Protein AF-A0A972WXR6-F1 (afdb_monomer)

Sequence (199 aa):
PAGQGVYISQCFKAQIGQRTATGLICNGSIAEQGTMIWATTDASRGSQSANDQLTLMLHSSFKKVDANNVSTTYECGVKNCSIFVYRDHRGLSDTALDTIVPIKFLRSQDLALDGLGLKKDGAKYVAGSSVSISASKLVTTKGQPVVVSSSETRSICTTTGTSSFTIKFRKAGICSITLFAKGLNNFDQMIKTITYIVK

Foldseek 3Di:
DADFAKKKAKWFQDDQLDDVVNPTGTADDPVDPQRMAGEHCVCPPVGHHPVDDHHHDDDQWHWDQDPVRDIDIGGLAAFGIWTWIQTHPVPSVDRVGTDTGTDHDAAEWAADPPPQPDDAFAEEDEAQDKGKGALCRQAIVVRFHKDKAQPVPVVQWGWDDDRIIMIHGHDFDKTKMWIWGPADPRYHIDTDIGIYGYD

Structure (mmCIF, N/CA/C/O backbone):
data_AF-A0A972WXR6-F1
#
_entry.id   AF-A0A972WXR6-F1
#
loop_
_atom_site.group_PDB
_atom_site.id
_atom_site.type_symbol
_atom_site.label_atom_id
_atom_site.label_alt_id
_atom_site.label_comp_id
_atom_site.label_asym_id
_atom_site.label_entity_id
_atom_site.label_seq_id
_atom_site.pdbx_PDB_ins_code
_atom_site.Cartn_x
_atom_site.Cartn_y
_atom_site.Cartn_z
_atom_site.occupancy
_atom_site.B_iso_or_equiv
_atom_site.auth_seq_id
_atom_site.auth_comp_id
_atom_site.auth_asym_id
_atom_site.auth_atom_id
_atom_site.pdbx_PDB_model_num
ATOM 1 N N . PRO A 1 1 ? 11.934 -13.621 -21.015 1.00 75.25 1 PRO A N 1
ATOM 2 C CA . PRO A 1 1 ? 12.859 -14.014 -22.110 1.00 75.25 1 PRO A CA 1
ATOM 3 C C . PRO A 1 1 ? 14.047 -14.799 -21.540 1.00 75.25 1 PRO A C 1
ATOM 5 O O . PRO A 1 1 ? 14.405 -14.556 -20.387 1.00 75.25 1 PRO A O 1
ATOM 8 N N . ALA A 1 2 ? 14.632 -15.714 -22.318 1.00 74.81 2 ALA A N 1
ATOM 9 C CA . ALA A 1 2 ? 15.773 -16.522 -21.880 1.00 74.81 2 ALA A CA 1
ATOM 10 C C . ALA A 1 2 ? 17.063 -15.683 -21.816 1.00 74.81 2 ALA A C 1
ATOM 12 O O . ALA A 1 2 ? 17.221 -14.717 -22.573 1.00 74.81 2 ALA A O 1
ATOM 13 N N . GLY A 1 3 ? 17.970 -16.027 -20.904 1.00 78.44 3 GLY A N 1
ATOM 14 C CA . GLY A 1 3 ? 19.285 -15.407 -20.745 1.00 78.44 3 GLY A CA 1
ATOM 15 C C . GLY A 1 3 ? 19.263 -13.990 -20.165 1.00 78.44 3 GLY A C 1
ATOM 16 O O . GLY A 1 3 ? 19.633 -13.785 -19.015 1.00 78.44 3 GLY A O 1
ATOM 17 N N . GLN A 1 4 ? 18.889 -12.985 -20.965 1.00 82.38 4 GLN A N 1
ATOM 18 C CA . GLN A 1 4 ? 18.930 -11.578 -20.530 1.00 82.38 4 GLN A CA 1
ATOM 19 C C . GLN A 1 4 ? 17.830 -11.274 -19.501 1.00 82.38 4 GLN A C 1
ATOM 21 O O . GLN A 1 4 ? 18.072 -10.604 -18.505 1.00 82.38 4 GLN A O 1
ATOM 26 N N . GLY A 1 5 ? 16.627 -11.820 -19.686 1.00 90.81 5 GLY A N 1
ATOM 27 C CA . GLY A 1 5 ? 15.511 -11.550 -18.778 1.00 90.81 5 GLY A CA 1
ATOM 28 C C . GLY A 1 5 ? 14.973 -10.121 -18.871 1.00 90.81 5 GLY A C 1
ATOM 29 O O . GLY A 1 5 ? 15.222 -9.395 -19.839 1.00 90.81 5 GLY A O 1
ATOM 30 N N . VAL A 1 6 ? 14.186 -9.750 -17.868 1.00 92.81 6 VAL A N 1
ATOM 31 C CA . VAL A 1 6 ? 13.616 -8.413 -17.677 1.00 92.81 6 VAL A CA 1
ATOM 32 C C . VAL A 1 6 ? 13.797 -7.978 -16.231 1.00 92.81 6 VAL A C 1
ATOM 34 O O . VAL A 1 6 ? 13.761 -8.803 -15.315 1.00 92.81 6 VAL A O 1
ATOM 37 N N . TYR A 1 7 ? 13.964 -6.677 -16.033 1.00 93.38 7 TYR A N 1
ATOM 38 C CA . TYR A 1 7 ? 13.749 -6.052 -14.742 1.00 93.38 7 TYR A CA 1
ATOM 39 C C . TYR A 1 7 ? 12.285 -5.656 -14.598 1.00 93.38 7 TYR A C 1
ATOM 41 O O . TYR A 1 7 ? 11.663 -5.200 -15.555 1.00 93.38 7 TYR A O 1
ATOM 49 N N . ILE A 1 8 ? 11.752 -5.826 -13.393 1.00 94.62 8 ILE A N 1
ATOM 50 C CA . ILE A 1 8 ? 10.415 -5.389 -13.001 1.00 94.62 8 ILE A CA 1
ATOM 51 C C . ILE A 1 8 ? 10.590 -4.550 -11.742 1.00 94.62 8 ILE A C 1
ATOM 53 O O . ILE A 1 8 ? 11.066 -5.046 -10.718 1.00 94.62 8 ILE A O 1
ATOM 57 N N . SER A 1 9 ? 10.250 -3.268 -11.821 1.00 95.62 9 SER A N 1
ATOM 58 C CA . SER A 1 9 ? 10.409 -2.347 -10.698 1.00 95.62 9 SER A CA 1
ATOM 59 C C . SER A 1 9 ? 9.342 -1.264 -10.704 1.00 95.62 9 SER A C 1
ATOM 61 O O . SER A 1 9 ? 8.728 -0.959 -11.725 1.00 95.62 9 SER A O 1
ATOM 63 N N . GLN A 1 10 ? 9.125 -0.666 -9.542 1.00 97.25 10 GLN A N 1
ATOM 64 C CA . GLN A 1 10 ? 8.319 0.530 -9.397 1.00 97.25 10 GLN A CA 1
ATOM 65 C C . GLN A 1 10 ? 9.131 1.757 -9.824 1.00 97.25 10 GLN A C 1
ATOM 67 O O . GLN A 1 10 ? 10.096 2.112 -9.161 1.00 97.25 10 GLN A O 1
ATOM 72 N N . CYS A 1 11 ? 8.713 2.46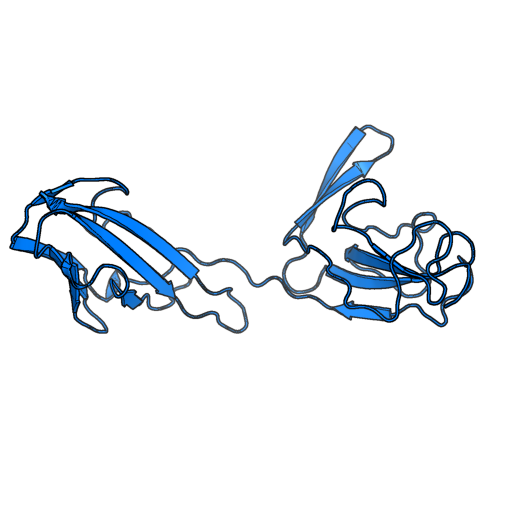3 -10.869 1.00 97.06 11 CYS A N 1
ATOM 73 C CA . CYS A 1 11 ? 9.447 3.598 -11.423 1.00 97.06 11 CYS A CA 1
ATOM 74 C C . CYS A 1 11 ? 8.634 4.892 -11.435 1.00 97.06 11 CYS A C 1
ATOM 76 O O . CYS A 1 11 ? 7.429 4.877 -11.688 1.00 97.06 11 CYS A O 1
ATOM 78 N N . PHE A 1 12 ? 9.308 6.013 -11.176 1.00 97.44 12 PHE A N 1
ATOM 79 C CA . PHE A 1 12 ? 8.761 7.364 -11.194 1.00 97.44 12 PHE A CA 1
ATOM 80 C C . PHE A 1 12 ? 8.843 7.946 -12.609 1.00 97.44 12 PHE A C 1
ATOM 82 O O . PHE A 1 12 ? 9.933 8.150 -13.138 1.00 97.44 12 PHE A O 1
ATOM 89 N N . LYS A 1 13 ? 7.680 8.228 -13.206 1.00 95.94 13 LYS A N 1
ATOM 90 C CA . LYS A 1 13 ? 7.499 8.810 -14.545 1.00 95.94 13 LYS A CA 1
ATOM 91 C C . LYS A 1 13 ? 8.314 8.093 -15.630 1.00 95.94 13 LYS A C 1
ATOM 93 O O . LYS A 1 13 ? 8.912 8.748 -16.480 1.00 95.94 13 LYS A O 1
ATOM 98 N N . ALA A 1 14 ? 8.318 6.760 -15.589 1.00 96.12 14 ALA A N 1
ATOM 99 C CA . ALA A 1 14 ? 8.991 5.945 -16.592 1.00 96.12 14 ALA A CA 1
ATOM 100 C C . ALA A 1 14 ? 8.443 6.221 -17.998 1.00 96.12 14 ALA A C 1
ATOM 102 O O . ALA A 1 14 ? 7.255 6.500 -18.179 1.00 96.12 14 ALA A O 1
ATOM 103 N N . GLN A 1 15 ? 9.320 6.114 -18.989 1.00 95.44 15 GLN A N 1
ATOM 104 C CA . GLN A 1 15 ? 8.984 6.179 -20.405 1.00 95.44 15 GLN A CA 1
ATOM 105 C C . GLN A 1 15 ? 9.621 4.997 -21.133 1.00 95.44 15 GLN A C 1
ATOM 107 O O . GLN A 1 15 ? 10.672 4.496 -20.730 1.00 95.44 15 GLN A O 1
ATOM 112 N N . ILE A 1 16 ? 8.987 4.566 -22.222 1.00 94.31 16 ILE A N 1
ATOM 113 C CA . ILE A 1 16 ? 9.533 3.529 -23.100 1.00 94.31 16 ILE A CA 1
ATOM 114 C C . ILE A 1 16 ? 10.929 3.954 -23.569 1.00 94.31 16 ILE A C 1
ATOM 116 O O . ILE A 1 16 ? 11.146 5.111 -23.927 1.00 94.31 16 ILE A O 1
ATOM 120 N N . GLY A 1 17 ? 11.879 3.023 -23.537 1.00 92.06 17 GLY A N 1
ATOM 121 C CA . GLY A 1 17 ? 13.277 3.259 -23.884 1.00 92.06 17 GLY A CA 1
ATOM 122 C C . GLY A 1 17 ? 14.129 3.870 -22.776 1.00 92.06 17 GLY A C 1
ATOM 123 O O . GLY A 1 17 ? 15.348 3.925 -22.925 1.00 92.06 17 GLY A O 1
ATOM 124 N N . GLN A 1 18 ? 13.551 4.285 -21.643 1.00 93.38 18 GLN A N 1
ATOM 125 C CA . GLN A 1 18 ? 14.359 4.771 -20.528 1.00 93.38 18 GLN A CA 1
ATOM 126 C C . GLN A 1 18 ? 15.094 3.629 -19.826 1.00 93.38 18 GLN A C 1
ATOM 128 O O . GLN A 1 18 ? 14.560 2.542 -19.603 1.00 93.38 18 GLN A O 1
ATOM 133 N N . ARG A 1 19 ? 16.335 3.904 -19.432 1.00 91.50 19 ARG A N 1
ATOM 134 C CA . ARG A 1 19 ? 17.213 3.041 -18.636 1.00 91.50 19 ARG A CA 1
ATOM 135 C C . ARG A 1 19 ? 17.898 3.881 -17.563 1.00 91.50 19 ARG A C 1
ATOM 137 O O . ARG A 1 19 ? 17.850 5.108 -17.611 1.00 91.50 19 ARG A O 1
ATOM 144 N N . THR A 1 20 ? 18.574 3.246 -16.606 1.00 87.31 20 THR A N 1
ATOM 145 C CA . THR A 1 20 ? 19.287 3.969 -15.535 1.00 87.31 20 THR A CA 1
ATOM 146 C C . THR A 1 20 ? 20.244 5.024 -16.101 1.00 87.31 20 THR A C 1
ATOM 148 O O . THR A 1 20 ? 20.260 6.156 -15.629 1.00 87.31 20 THR A O 1
ATOM 151 N N . ALA A 1 21 ? 20.967 4.689 -17.177 1.00 86.00 21 ALA A N 1
ATOM 152 C CA . ALA A 1 21 ? 21.892 5.602 -17.853 1.00 86.00 21 ALA A CA 1
ATOM 153 C C . ALA A 1 21 ? 21.209 6.810 -18.524 1.00 86.00 21 ALA A C 1
ATOM 155 O O . ALA A 1 21 ? 21.858 7.823 -18.756 1.00 86.00 21 ALA A O 1
ATOM 156 N N . THR A 1 22 ? 19.912 6.722 -18.828 1.00 88.94 22 THR A N 1
ATOM 157 C CA . THR A 1 22 ? 19.134 7.785 -19.484 1.00 88.94 22 THR A CA 1
ATOM 158 C C . THR A 1 22 ? 18.144 8.449 -18.523 1.00 88.94 22 THR A C 1
ATOM 160 O O . THR A 1 22 ? 17.172 9.058 -18.967 1.00 88.94 22 THR A O 1
ATOM 163 N N . GLY A 1 23 ? 18.344 8.298 -17.209 1.00 89.19 23 GLY A N 1
ATOM 164 C CA . GLY A 1 23 ? 17.528 8.960 -16.192 1.00 89.19 23 GLY A CA 1
ATOM 165 C C . GLY A 1 23 ? 16.277 8.201 -15.748 1.00 89.19 23 GLY A C 1
ATOM 166 O O . GLY A 1 23 ? 15.367 8.821 -15.209 1.00 89.19 23 GLY A O 1
ATOM 167 N N . LEU A 1 24 ? 16.204 6.879 -15.941 1.00 93.19 24 LEU A N 1
ATOM 168 C CA . LEU A 1 24 ? 15.155 6.064 -15.323 1.00 93.19 24 LEU A CA 1
ATOM 169 C C . LEU A 1 24 ? 15.309 6.063 -13.792 1.00 93.19 24 LEU A C 1
ATOM 171 O O . LEU A 1 24 ? 16.366 5.715 -13.263 1.00 93.19 24 LEU A O 1
ATOM 175 N N . ILE A 1 25 ? 14.231 6.393 -13.079 1.00 94.94 25 ILE A N 1
ATOM 176 C CA . ILE A 1 25 ? 14.214 6.489 -11.616 1.00 94.94 25 ILE A CA 1
ATOM 177 C C . ILE A 1 25 ? 13.271 5.424 -11.061 1.00 94.94 25 ILE A C 1
ATOM 179 O O . ILE A 1 25 ? 12.055 5.573 -11.151 1.00 94.94 25 ILE A O 1
ATOM 183 N N . CYS A 1 26 ? 13.815 4.366 -10.459 1.00 94.50 26 CYS A N 1
ATOM 184 C CA . CYS A 1 26 ? 13.017 3.268 -9.903 1.00 94.50 26 CYS A CA 1
ATOM 185 C C . CYS A 1 26 ? 13.339 2.963 -8.450 1.00 94.50 26 CYS A C 1
ATOM 187 O O . CYS A 1 26 ? 14.491 3.067 -8.049 1.00 94.50 26 CYS A O 1
ATOM 189 N N . ASN A 1 2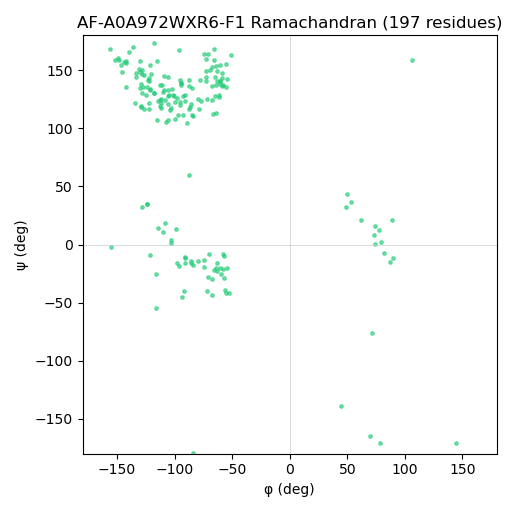7 ? 12.341 2.560 -7.676 1.00 93.50 27 ASN A N 1
ATOM 190 C CA . ASN A 1 27 ? 12.502 2.087 -6.316 1.00 93.50 27 ASN A CA 1
ATOM 191 C C . ASN A 1 27 ? 13.398 0.842 -6.272 1.00 93.50 27 ASN A C 1
ATOM 193 O O . ASN A 1 27 ? 13.303 -0.041 -7.124 1.00 93.50 27 ASN A O 1
ATOM 197 N N . GLY A 1 28 ? 14.246 0.773 -5.253 1.00 85.00 28 GLY A N 1
ATOM 198 C CA . GLY A 1 28 ? 15.043 -0.408 -4.983 1.00 85.00 28 GLY A CA 1
ATOM 199 C C . GLY A 1 28 ? 16.278 -0.614 -5.852 1.00 85.00 28 GLY A C 1
ATOM 200 O O . GLY A 1 28 ? 16.733 0.257 -6.608 1.00 85.00 28 GLY A O 1
ATOM 201 N N . SER A 1 29 ? 16.846 -1.804 -5.670 1.00 79.19 29 SER A N 1
ATOM 202 C CA . SER A 1 29 ? 17.987 -2.361 -6.396 1.00 79.19 29 SER A CA 1
ATOM 203 C C . SER A 1 29 ? 17.940 -3.891 -6.318 1.00 79.19 29 SER A C 1
ATOM 205 O O . SER A 1 29 ? 17.224 -4.433 -5.484 1.00 79.19 29 SER A O 1
ATOM 207 N N . ILE A 1 30 ? 18.750 -4.603 -7.113 1.00 70.12 30 ILE A N 1
ATOM 208 C CA . ILE A 1 30 ? 18.881 -6.072 -6.992 1.00 70.12 30 ILE A CA 1
ATOM 209 C C . ILE A 1 30 ? 19.342 -6.536 -5.598 1.00 70.12 30 ILE A C 1
ATOM 211 O O . ILE A 1 30 ? 19.155 -7.699 -5.258 1.00 70.12 30 ILE A O 1
ATOM 215 N N . ALA A 1 31 ? 19.968 -5.657 -4.808 1.00 71.12 31 ALA A N 1
ATOM 216 C CA . ALA A 1 31 ? 20.427 -5.971 -3.458 1.00 71.12 31 ALA A CA 1
ATOM 217 C C . ALA A 1 31 ? 19.316 -5.828 -2.403 1.00 71.12 31 ALA A C 1
ATOM 219 O O . ALA A 1 31 ? 19.449 -6.353 -1.300 1.00 71.12 31 ALA A O 1
ATOM 220 N N . GLU A 1 32 ? 18.225 -5.130 -2.727 1.00 75.69 32 GLU A N 1
ATOM 221 C CA . GLU A 1 32 ? 17.085 -4.942 -1.836 1.00 75.69 32 GLU A CA 1
ATOM 222 C C . GLU A 1 32 ? 15.981 -5.928 -2.223 1.00 75.69 32 GLU A C 1
ATOM 224 O O . GLU A 1 32 ? 15.350 -5.824 -3.277 1.00 75.69 32 GLU A O 1
ATOM 229 N N . GLN A 1 33 ? 15.782 -6.942 -1.380 1.00 73.75 33 GLN A N 1
ATOM 230 C CA . GLN A 1 33 ? 14.827 -8.003 -1.671 1.00 73.75 33 GLN A CA 1
ATOM 231 C C . GLN A 1 33 ? 13.405 -7.441 -1.801 1.00 73.75 33 GLN A C 1
ATOM 233 O O . GLN A 1 33 ? 12.895 -6.775 -0.904 1.00 73.75 33 GLN A O 1
ATOM 238 N N . GLY A 1 34 ? 12.752 -7.756 -2.921 1.00 81.88 34 GLY A N 1
ATOM 239 C CA . GLY A 1 34 ? 11.333 -7.483 -3.145 1.00 81.88 34 GLY A CA 1
ATOM 240 C C . GLY A 1 34 ? 10.998 -6.124 -3.766 1.00 81.88 34 GLY A C 1
ATOM 241 O O . GLY A 1 34 ? 9.866 -5.965 -4.210 1.00 81.88 34 GLY A O 1
ATOM 242 N N . THR A 1 35 ? 11.925 -5.166 -3.867 1.00 88.81 35 THR A N 1
ATOM 243 C CA . THR A 1 35 ? 11.660 -3.838 -4.475 1.00 88.81 35 THR A CA 1
ATOM 244 C C . THR A 1 35 ? 12.103 -3.735 -5.939 1.00 88.81 35 THR A C 1
ATOM 246 O O . THR A 1 35 ? 11.650 -2.854 -6.675 1.00 88.81 35 THR A O 1
ATOM 249 N N . MET A 1 36 ? 12.934 -4.674 -6.398 1.00 92.25 36 MET A N 1
ATOM 250 C CA . MET A 1 36 ? 13.246 -4.892 -7.809 1.00 92.25 36 MET A CA 1
ATOM 251 C C . MET A 1 36 ? 13.378 -6.388 -8.097 1.00 92.25 36 MET A C 1
ATOM 253 O O . MET A 1 36 ? 14.031 -7.121 -7.358 1.00 92.25 36 MET A O 1
ATOM 257 N N . ILE A 1 37 ? 12.778 -6.839 -9.195 1.00 92.69 37 ILE A N 1
ATOM 258 C CA . ILE A 1 37 ? 12.827 -8.236 -9.631 1.00 92.69 37 ILE A CA 1
ATOM 259 C C . ILE A 1 37 ? 13.627 -8.320 -10.920 1.00 92.69 37 ILE A C 1
ATOM 261 O O . ILE A 1 37 ? 13.436 -7.517 -11.830 1.00 92.69 37 ILE A O 1
ATOM 265 N N . TRP A 1 38 ? 14.489 -9.326 -11.007 1.00 92.88 38 TRP A N 1
ATOM 266 C CA . TRP A 1 38 ? 15.077 -9.769 -12.262 1.00 92.88 38 TRP A CA 1
ATOM 267 C C . TRP A 1 38 ? 14.548 -11.163 -12.587 1.00 92.88 38 TRP A C 1
ATOM 269 O O . TRP A 1 38 ? 14.739 -12.093 -11.798 1.00 92.88 38 TRP A O 1
ATOM 279 N N . ALA A 1 39 ? 13.860 -11.288 -13.723 1.00 92.62 39 ALA A N 1
ATOM 280 C CA . ALA A 1 39 ? 13.182 -12.516 -14.116 1.00 92.62 39 ALA A CA 1
ATOM 281 C C . ALA A 1 39 ? 13.580 -12.980 -15.520 1.00 92.62 39 ALA A C 1
ATOM 283 O O . ALA A 1 39 ? 13.623 -12.191 -16.469 1.00 92.62 39 ALA A O 1
ATOM 284 N N . THR A 1 40 ? 13.831 -14.278 -15.670 1.00 93.44 40 THR A N 1
ATOM 285 C CA . THR A 1 40 ? 14.143 -14.927 -16.954 1.00 93.44 40 THR A CA 1
ATOM 286 C C . THR A 1 40 ? 13.263 -16.165 -17.133 1.00 93.44 40 THR A C 1
ATOM 288 O O . THR A 1 40 ? 12.739 -16.709 -16.166 1.00 93.44 40 THR A O 1
ATOM 291 N N . THR A 1 41 ? 13.056 -16.624 -18.367 1.00 91.88 41 THR A N 1
ATOM 292 C CA . THR A 1 41 ? 12.250 -17.843 -18.613 1.00 91.88 41 THR A CA 1
ATOM 293 C C . THR A 1 41 ? 13.029 -19.136 -18.372 1.00 91.88 41 THR A C 1
ATOM 295 O O . THR A 1 41 ? 12.424 -20.197 -18.298 1.00 91.88 41 THR A O 1
ATOM 298 N N . ASP A 1 42 ? 14.354 -19.055 -18.273 1.00 89.75 42 ASP A N 1
ATOM 299 C CA . ASP A 1 42 ? 15.286 -20.168 -18.070 1.00 89.75 42 ASP A CA 1
ATOM 300 C C . ASP A 1 42 ? 15.925 -20.159 -16.668 1.00 89.75 42 ASP A C 1
ATOM 302 O O . ASP A 1 42 ? 16.885 -20.887 -16.427 1.00 89.75 42 ASP A O 1
ATOM 306 N N . ALA A 1 43 ? 15.411 -19.322 -15.755 1.00 84.00 43 ALA A N 1
ATOM 307 C CA . ALA A 1 43 ? 15.924 -19.120 -14.396 1.00 84.00 43 ALA A CA 1
ATOM 308 C C . ALA A 1 43 ? 17.452 -18.888 -14.344 1.00 84.00 43 ALA A C 1
ATOM 310 O O . ALA A 1 43 ? 18.141 -19.286 -13.400 1.00 84.00 43 ALA A O 1
ATOM 311 N N . SER A 1 44 ? 18.008 -18.250 -15.378 1.00 83.44 44 SER A N 1
ATOM 312 C CA . SER A 1 44 ? 19.452 -18.139 -15.535 1.00 83.44 44 SER A CA 1
ATOM 313 C C . SER A 1 44 ? 20.094 -17.323 -14.404 1.00 83.44 44 SER A C 1
ATOM 315 O O . SER A 1 44 ? 19.604 -16.274 -13.991 1.00 83.44 44 SER A O 1
ATOM 317 N N . ARG A 1 45 ? 21.239 -17.806 -13.903 1.00 83.88 45 ARG A N 1
ATOM 318 C CA . ARG A 1 45 ? 22.112 -17.104 -12.936 1.00 83.88 45 ARG A CA 1
ATOM 319 C C . ARG A 1 45 ? 21.392 -16.621 -11.664 1.00 83.88 45 ARG A C 1
ATOM 321 O O . ARG A 1 45 ? 21.715 -15.557 -11.144 1.00 83.88 45 ARG A O 1
ATOM 328 N N . GLY A 1 46 ? 20.429 -17.398 -11.168 1.00 84.62 46 GLY A N 1
ATOM 329 C CA . GLY A 1 46 ? 19.694 -17.067 -9.944 1.00 84.62 46 GLY A CA 1
ATOM 330 C C . GLY A 1 46 ? 18.619 -15.994 -10.130 1.00 84.62 46 GLY A C 1
ATOM 331 O O . GLY A 1 46 ? 18.102 -15.481 -9.140 1.00 84.62 46 GLY A O 1
ATOM 332 N N . SER A 1 47 ? 18.265 -15.650 -11.375 1.00 88.62 47 SER A N 1
ATOM 333 C CA . SER A 1 47 ? 17.055 -14.876 -11.651 1.00 88.62 47 SER A CA 1
ATOM 334 C C . SER A 1 47 ? 15.818 -15.633 -11.172 1.00 88.62 47 SER A C 1
ATOM 336 O O . SER A 1 47 ? 15.793 -16.865 -11.208 1.00 88.62 47 SER A O 1
ATOM 338 N N . GLN A 1 48 ? 14.753 -14.906 -10.860 1.00 91.56 48 GLN A N 1
ATOM 339 C CA . GLN A 1 48 ? 13.449 -15.524 -10.643 1.00 91.56 48 GLN A CA 1
ATOM 340 C C . GLN A 1 48 ? 12.889 -16.068 -11.970 1.00 91.56 48 GLN A C 1
ATOM 342 O O . GLN A 1 48 ? 13.181 -15.540 -13.048 1.00 91.56 48 GLN A O 1
ATOM 347 N N . SER A 1 49 ? 12.089 -17.130 -11.906 1.00 92.44 49 SER A N 1
ATOM 348 C CA . SER A 1 49 ? 11.413 -17.678 -13.085 1.00 92.44 49 SER A CA 1
ATOM 349 C C . SER A 1 49 ? 10.295 -16.737 -13.529 1.00 92.44 49 SER A C 1
ATOM 351 O O . SER A 1 49 ? 9.396 -16.414 -12.759 1.00 92.44 49 SER A O 1
ATOM 353 N N . ALA A 1 50 ? 10.314 -16.324 -14.795 1.00 91.81 50 ALA A N 1
ATOM 354 C CA . ALA A 1 50 ? 9.248 -15.525 -15.397 1.00 91.81 50 ALA A CA 1
ATOM 355 C C . ALA A 1 50 ? 7.940 -16.316 -15.613 1.00 91.81 50 ALA A C 1
ATOM 357 O O . ALA A 1 50 ? 6.938 -15.718 -15.994 1.00 91.81 50 ALA A O 1
ATOM 358 N N . ASN A 1 51 ? 7.958 -17.638 -15.403 1.00 90.38 51 ASN A N 1
ATOM 359 C CA . ASN A 1 51 ? 6.771 -18.494 -15.477 1.00 90.38 51 ASN A CA 1
ATOM 360 C C . ASN A 1 51 ? 6.066 -18.640 -14.119 1.00 90.38 51 ASN A C 1
ATOM 362 O O . ASN A 1 51 ? 4.944 -19.141 -14.070 1.00 90.38 51 ASN A O 1
ATOM 366 N N . ASP A 1 52 ? 6.715 -18.210 -13.036 1.00 91.31 52 ASP A N 1
ATOM 367 C CA . ASP A 1 52 ? 6.182 -18.317 -11.683 1.00 91.31 52 ASP A CA 1
ATOM 368 C C . ASP A 1 52 ? 5.490 -17.013 -11.268 1.00 91.31 52 ASP A C 1
ATOM 370 O O . ASP A 1 52 ? 5.630 -15.960 -11.898 1.00 91.31 52 ASP A O 1
ATOM 374 N N . GLN A 1 53 ? 4.744 -17.066 -10.164 1.00 93.06 53 GLN A N 1
ATOM 375 C CA . GLN A 1 53 ? 4.218 -15.857 -9.545 1.00 93.06 53 GLN A CA 1
ATOM 376 C C . GLN A 1 53 ? 5.367 -15.018 -8.969 1.00 93.06 53 GLN A C 1
ATOM 378 O O . GLN A 1 53 ? 6.128 -15.478 -8.120 1.00 93.06 53 GLN A O 1
ATOM 383 N N . LEU A 1 54 ? 5.443 -13.757 -9.393 1.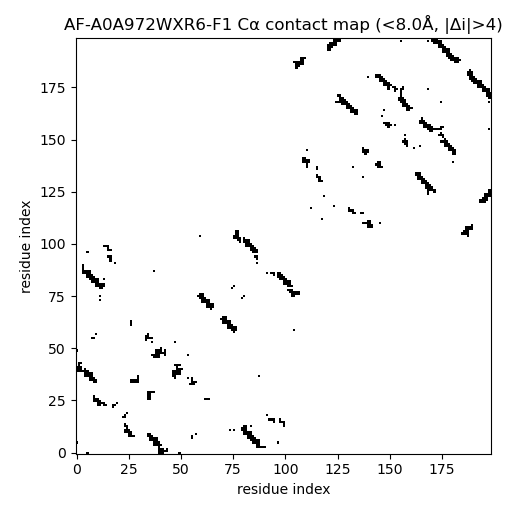00 91.69 54 LEU A N 1
ATOM 384 C CA . LEU A 1 54 ? 6.430 -12.784 -8.932 1.00 91.69 54 LEU A CA 1
ATOM 385 C C . LEU A 1 54 ? 5.772 -11.775 -7.982 1.00 91.69 54 LEU A C 1
ATOM 387 O O . LEU A 1 54 ? 4.718 -11.219 -8.296 1.00 91.69 54 LEU A O 1
ATOM 391 N N . THR A 1 55 ? 6.406 -11.505 -6.839 1.00 92.88 55 THR A N 1
ATOM 392 C CA . THR A 1 55 ? 5.899 -10.561 -5.828 1.00 92.88 55 THR A CA 1
ATOM 393 C C . THR A 1 55 ? 6.794 -9.330 -5.755 1.00 92.88 55 THR A C 1
ATOM 395 O O . THR A 1 55 ? 7.963 -9.436 -5.390 1.00 92.88 55 THR A O 1
ATOM 398 N N . LEU A 1 56 ? 6.232 -8.161 -6.074 1.00 93.75 56 LEU A N 1
ATOM 399 C CA . LEU A 1 56 ? 6.910 -6.864 -6.021 1.00 93.75 56 LEU A CA 1
ATOM 400 C C . LEU A 1 56 ? 6.296 -5.994 -4.917 1.00 93.75 56 LEU A C 1
ATOM 402 O O . LEU A 1 56 ? 5.092 -5.736 -4.920 1.00 93.75 56 LEU A O 1
ATOM 406 N N . MET A 1 57 ? 7.124 -5.514 -3.994 1.00 92.44 57 MET A N 1
ATOM 407 C CA . MET A 1 57 ? 6.729 -4.570 -2.956 1.00 92.44 57 MET A CA 1
ATOM 408 C C . MET A 1 57 ? 6.678 -3.153 -3.530 1.00 92.44 57 MET A C 1
ATOM 410 O O . MET A 1 57 ? 7.655 -2.653 -4.088 1.00 92.44 57 MET A O 1
ATOM 414 N N . LEU A 1 58 ? 5.527 -2.498 -3.379 1.00 93.25 58 LEU A N 1
ATOM 415 C CA . LEU A 1 58 ? 5.307 -1.131 -3.841 1.00 93.25 58 LEU A CA 1
ATOM 416 C C . LEU A 1 58 ? 5.220 -0.173 -2.651 1.00 93.25 58 LEU A C 1
ATOM 418 O O . LEU A 1 58 ? 4.645 -0.505 -1.618 1.00 93.25 58 LEU A O 1
ATOM 422 N N . HIS A 1 59 ? 5.731 1.043 -2.826 1.00 92.38 59 HIS A N 1
ATOM 423 C CA . HIS A 1 59 ? 5.726 2.082 -1.797 1.00 92.38 59 HIS A CA 1
ATOM 424 C C . HIS A 1 59 ? 5.024 3.347 -2.296 1.00 92.38 59 HIS A C 1
ATOM 426 O O . HIS A 1 59 ? 5.206 3.754 -3.439 1.00 92.38 59 HIS A O 1
ATOM 432 N N . SER A 1 60 ? 4.255 4.031 -1.449 1.00 91.88 60 SER A N 1
ATOM 433 C CA . SER A 1 60 ? 3.615 5.303 -1.829 1.00 91.88 60 SER A CA 1
ATOM 434 C C . SER A 1 60 ? 4.621 6.413 -2.166 1.00 91.88 60 SER A C 1
ATOM 436 O O . SER A 1 60 ? 4.299 7.336 -2.918 1.00 91.88 60 SER A O 1
ATOM 438 N N . SER A 1 61 ? 5.842 6.296 -1.646 1.00 93.50 61 SER A N 1
ATOM 439 C CA . SER A 1 61 ? 7.014 7.068 -2.042 1.00 93.50 61 SER A CA 1
ATOM 440 C C . SER A 1 61 ? 8.291 6.270 -1.801 1.00 93.50 61 SER A C 1
ATOM 442 O O . SER A 1 61 ? 8.304 5.324 -1.015 1.00 93.50 61 SER A O 1
ATOM 444 N N . PHE A 1 62 ? 9.372 6.633 -2.486 1.00 93.75 62 PHE A N 1
ATOM 445 C CA . PHE A 1 62 ? 10.684 6.019 -2.285 1.00 93.75 62 PHE A CA 1
ATOM 446 C C . PHE A 1 62 ? 11.797 7.059 -2.387 1.00 93.75 62 PHE A C 1
ATOM 448 O O . PHE A 1 62 ? 11.615 8.122 -2.978 1.00 93.75 62 PHE A O 1
ATOM 455 N N . LYS A 1 63 ? 12.959 6.767 -1.800 1.00 93.81 63 LYS A N 1
ATOM 456 C CA . LYS A 1 63 ? 14.116 7.668 -1.815 1.00 93.81 63 LYS A CA 1
ATOM 457 C C . LYS A 1 63 ? 15.190 7.159 -2.768 1.00 93.81 63 LYS A C 1
ATOM 459 O O . LYS A 1 63 ? 15.433 5.959 -2.844 1.00 93.81 63 LYS A O 1
ATOM 464 N N . LYS A 1 64 ? 15.878 8.076 -3.447 1.00 90.50 64 LYS A N 1
ATOM 465 C CA . LYS A 1 64 ? 17.163 7.803 -4.109 1.00 90.50 64 LYS A CA 1
ATOM 466 C C . LYS A 1 64 ? 18.216 8.744 -3.572 1.00 90.50 64 LYS A C 1
ATOM 468 O O . LYS A 1 64 ? 17.936 9.918 -3.347 1.00 90.50 64 LYS A O 1
ATOM 473 N N . VAL A 1 65 ? 19.409 8.205 -3.393 1.00 88.81 65 VAL A N 1
ATOM 474 C CA . VAL A 1 65 ? 20.612 8.974 -3.103 1.00 88.81 65 VAL A CA 1
ATOM 475 C C . VAL A 1 65 ? 21.388 9.095 -4.409 1.00 88.81 65 VAL A C 1
ATOM 477 O O . VAL A 1 65 ? 21.565 8.092 -5.102 1.00 88.81 65 VAL A O 1
ATOM 480 N N . ASP A 1 66 ? 21.761 10.312 -4.787 1.00 86.19 66 ASP A N 1
ATOM 481 C CA . ASP A 1 66 ? 22.574 10.556 -5.979 1.00 86.19 66 ASP A CA 1
ATOM 482 C C . ASP A 1 66 ? 24.081 10.382 -5.697 1.00 86.19 66 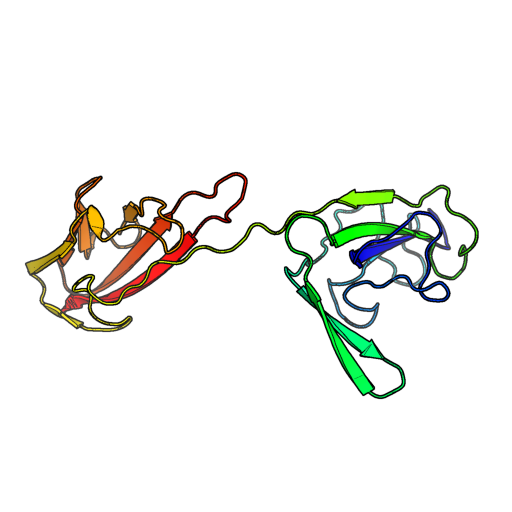ASP A C 1
ATOM 484 O O . ASP A 1 66 ? 24.497 10.061 -4.583 1.00 86.19 66 ASP A O 1
ATOM 488 N N . ALA A 1 67 ? 24.917 10.602 -6.716 1.00 87.31 67 ALA A N 1
ATOM 489 C CA . ALA A 1 67 ? 26.373 10.499 -6.593 1.00 87.31 67 ALA A CA 1
ATOM 490 C C . ALA A 1 67 ? 26.992 11.518 -5.610 1.00 87.31 67 ALA A C 1
ATOM 492 O O . ALA A 1 67 ? 28.128 11.333 -5.182 1.00 87.31 67 ALA A O 1
ATOM 493 N N . ASN A 1 68 ? 26.250 12.564 -5.231 1.00 92.12 68 ASN A N 1
ATOM 494 C CA . ASN A 1 68 ? 26.669 13.605 -4.293 1.00 92.12 68 ASN A CA 1
ATOM 495 C C . ASN A 1 68 ? 26.131 13.360 -2.871 1.00 92.12 68 ASN A C 1
ATOM 497 O O . ASN A 1 68 ? 26.182 14.258 -2.032 1.00 92.12 68 ASN A O 1
ATOM 501 N N . ASN A 1 69 ? 25.607 12.161 -2.585 1.00 91.75 69 ASN A N 1
ATOM 502 C CA . ASN A 1 69 ? 24.956 11.799 -1.323 1.00 91.75 69 ASN A CA 1
ATOM 503 C C . ASN A 1 69 ? 23.691 12.616 -0.991 1.00 91.75 69 ASN A C 1
ATOM 505 O O . ASN A 1 69 ? 23.259 12.656 0.164 1.00 91.75 69 ASN A O 1
ATOM 509 N N . VAL A 1 70 ? 23.045 13.230 -1.985 1.00 94.25 70 VAL A N 1
ATOM 510 C CA . VAL A 1 70 ? 21.786 13.954 -1.781 1.00 94.25 70 VAL A CA 1
ATOM 511 C C . VAL A 1 70 ? 20.617 12.979 -1.872 1.00 94.25 70 VAL A C 1
ATOM 513 O O . VAL A 1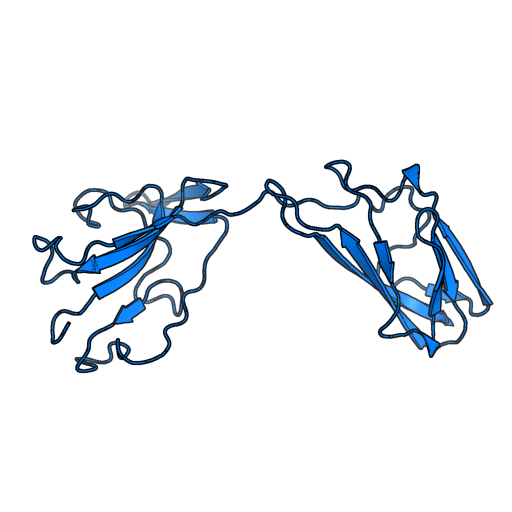 70 ? 20.404 12.323 -2.891 1.00 94.25 70 VAL A O 1
ATOM 516 N N . SER A 1 71 ? 19.827 12.890 -0.798 1.00 94.56 71 SER A N 1
ATOM 517 C CA . SER A 1 71 ? 18.619 12.064 -0.760 1.00 94.56 71 SER A CA 1
ATOM 518 C C . SER A 1 71 ? 17.412 12.831 -1.299 1.00 94.56 71 SER A C 1
ATOM 520 O O . SER A 1 71 ? 16.997 13.836 -0.725 1.00 94.56 71 SER A O 1
ATOM 522 N N . THR A 1 72 ? 16.819 12.329 -2.380 1.00 95.69 72 THR A N 1
ATOM 523 C CA . THR A 1 72 ? 15.582 12.854 -2.970 1.00 95.69 72 THR A CA 1
ATOM 524 C C . THR A 1 72 ? 14.440 11.870 -2.750 1.00 95.69 72 THR A C 1
ATOM 526 O O . THR A 1 72 ? 14.581 10.680 -3.041 1.00 95.69 72 THR A O 1
ATOM 529 N N . THR A 1 73 ? 13.299 12.365 -2.266 1.00 95.94 73 THR A N 1
ATOM 530 C CA . THR A 1 73 ? 12.064 11.581 -2.112 1.00 95.94 73 THR A CA 1
ATOM 531 C C . THR A 1 73 ? 11.185 11.727 -3.353 1.00 95.94 73 THR A C 1
ATOM 533 O O . THR A 1 73 ? 10.857 12.838 -3.765 1.00 95.94 73 THR A O 1
ATOM 536 N N . TYR A 1 74 ? 10.767 10.599 -3.921 1.00 95.19 74 TYR A N 1
ATOM 537 C CA . TYR A 1 74 ? 9.894 10.505 -5.086 1.00 95.19 74 TYR A CA 1
ATOM 538 C C . TYR A 1 74 ? 8.498 10.073 -4.653 1.00 95.19 74 TYR A C 1
ATOM 540 O O . TYR A 1 74 ? 8.264 8.920 -4.296 1.00 95.19 74 TYR A O 1
ATOM 548 N N . GLU A 1 75 ? 7.562 11.017 -4.694 1.00 93.88 75 GLU A N 1
ATOM 549 C CA . GLU A 1 75 ? 6.166 10.804 -4.316 1.00 93.88 75 GLU A CA 1
ATOM 550 C C . GLU A 1 75 ? 5.361 10.237 -5.490 1.00 93.88 75 GLU A C 1
ATOM 552 O O . GLU A 1 75 ? 5.092 10.932 -6.480 1.00 93.88 75 GLU A O 1
ATOM 557 N N . CYS A 1 76 ? 4.930 8.980 -5.381 1.00 92.56 76 CYS A N 1
ATOM 558 C CA . CYS A 1 76 ? 4.175 8.322 -6.443 1.00 92.56 76 CYS A CA 1
ATOM 559 C C . CYS A 1 76 ? 2.791 8.933 -6.633 1.00 92.56 76 CYS A C 1
ATOM 561 O O . CYS A 1 76 ? 2.354 9.169 -7.767 1.00 92.56 76 CYS A O 1
ATOM 563 N N . GLY A 1 77 ? 2.115 9.212 -5.517 1.00 85.44 77 GLY A N 1
ATOM 564 C CA . GLY A 1 77 ? 0.769 9.766 -5.503 1.00 85.44 77 GLY A CA 1
ATOM 565 C C . GLY A 1 77 ? -0.153 9.077 -6.512 1.00 85.44 77 GLY A C 1
ATOM 566 O O . GLY A 1 77 ? -0.115 7.863 -6.708 1.00 85.44 77 GLY A O 1
ATOM 567 N N . VAL A 1 78 ? -0.974 9.874 -7.195 1.00 81.62 78 VAL A N 1
ATOM 568 C CA . VAL A 1 78 ? -2.030 9.333 -8.059 1.00 81.62 78 VAL A CA 1
ATOM 569 C C . VAL A 1 78 ? -1.595 8.980 -9.483 1.00 81.62 78 VAL A C 1
ATOM 571 O O . VAL A 1 78 ? -2.378 8.363 -10.198 1.00 81.62 78 VAL A O 1
ATOM 574 N N . LYS A 1 79 ? -0.423 9.441 -9.936 1.00 86.31 79 LYS A N 1
ATOM 575 C CA . LYS A 1 79 ? -0.038 9.338 -11.358 1.00 86.31 79 LYS A CA 1
ATOM 576 C C . LYS A 1 79 ? 1.459 9.347 -11.648 1.00 86.31 79 LYS A C 1
ATOM 578 O O . LYS A 1 79 ? 1.833 9.317 -12.815 1.00 86.31 79 LYS A O 1
ATOM 583 N N . ASN A 1 80 ? 2.315 9.484 -10.637 1.00 93.81 80 ASN A N 1
ATOM 584 C CA . ASN A 1 80 ? 3.740 9.649 -10.898 1.00 93.81 80 ASN A CA 1
ATOM 585 C C . ASN A 1 80 ? 4.492 8.323 -10.945 1.00 93.81 80 ASN A C 1
ATOM 587 O O . ASN A 1 80 ? 5.611 8.335 -11.434 1.00 93.81 80 ASN A O 1
ATOM 591 N N . CYS A 1 81 ? 3.931 7.212 -10.460 1.00 96.94 81 CYS A N 1
ATOM 592 C CA . CYS A 1 81 ? 4.607 5.918 -10.512 1.00 96.94 81 CYS A CA 1
ATOM 593 C C . CYS A 1 81 ? 3.886 4.903 -11.393 1.00 96.94 81 CYS A C 1
ATOM 595 O O . CYS A 1 81 ? 2.679 4.968 -11.627 1.00 96.94 81 CYS A O 1
ATOM 597 N N . SER A 1 82 ? 4.663 3.927 -11.834 1.00 97.75 82 SER A N 1
ATOM 598 C CA . SER A 1 82 ? 4.240 2.783 -12.633 1.00 97.75 82 SER A CA 1
ATOM 599 C C . SER A 1 82 ? 5.079 1.570 -12.256 1.00 97.75 82 SER A C 1
ATOM 601 O O . SER A 1 82 ? 6.217 1.740 -11.825 1.00 97.75 82 SER A O 1
ATOM 603 N N . ILE A 1 83 ? 4.562 0.364 -12.456 1.00 97.56 83 ILE A N 1
ATOM 604 C CA . ILE A 1 83 ? 5.423 -0.809 -12.603 1.00 97.56 83 ILE A CA 1
ATOM 605 C C . ILE A 1 83 ? 5.982 -0.748 -14.021 1.00 97.56 83 ILE A C 1
ATOM 607 O O . ILE A 1 83 ? 5.216 -0.659 -14.981 1.00 97.56 83 ILE A O 1
ATOM 611 N N . PHE A 1 84 ? 7.302 -0.757 -14.146 1.00 97.19 84 PHE A N 1
ATOM 612 C CA . PHE A 1 84 ? 7.981 -0.787 -15.428 1.00 97.19 84 PHE A CA 1
ATOM 613 C C . PHE A 1 84 ? 8.684 -2.128 -15.594 1.00 97.19 84 PHE A C 1
ATOM 615 O O . PHE A 1 84 ? 9.521 -2.509 -14.771 1.00 97.19 84 PHE A O 1
ATOM 622 N N . VAL A 1 85 ? 8.313 -2.836 -16.657 1.00 95.50 85 VAL A N 1
ATOM 623 C CA . VAL A 1 85 ? 9.020 -4.019 -17.142 1.00 95.50 85 VAL A CA 1
ATOM 624 C C . VAL A 1 85 ? 9.915 -3.561 -18.275 1.00 95.50 85 VAL A C 1
ATOM 626 O O . VAL A 1 85 ? 9.421 -2.924 -19.197 1.00 95.50 85 VAL A O 1
ATOM 629 N N . TYR A 1 86 ? 11.206 -3.853 -18.209 1.00 93.75 86 TYR A N 1
ATOM 630 C CA . TYR A 1 86 ? 12.156 -3.477 -19.254 1.00 93.75 86 TYR A CA 1
ATOM 631 C C . TYR A 1 86 ? 13.282 -4.496 -19.350 1.00 93.75 86 TYR A C 1
ATOM 633 O O . TYR A 1 86 ? 13.523 -5.277 -18.427 1.00 93.75 86 TYR A O 1
ATOM 641 N N . ARG A 1 87 ? 13.977 -4.518 -20.487 1.00 91.88 87 ARG A N 1
ATOM 642 C CA . ARG A 1 87 ? 15.113 -5.423 -20.680 1.00 91.88 87 ARG A CA 1
ATOM 643 C C . ARG A 1 87 ? 16.204 -5.190 -19.641 1.00 91.88 87 ARG A C 1
ATOM 645 O O . ARG A 1 87 ? 16.514 -4.058 -19.274 1.00 91.88 87 ARG A O 1
ATOM 652 N N . ASP A 1 88 ? 16.813 -6.294 -19.225 1.00 86.44 88 ASP A N 1
ATOM 653 C CA . ASP A 1 88 ? 18.044 -6.298 -18.441 1.00 86.44 88 ASP A CA 1
ATOM 654 C C . ASP A 1 88 ? 19.153 -5.429 -19.072 1.00 86.44 88 ASP A C 1
ATOM 656 O O . ASP A 1 88 ? 19.126 -5.111 -20.265 1.00 86.44 88 ASP A O 1
ATOM 660 N N . HIS A 1 89 ? 20.170 -5.082 -18.279 1.00 80.12 89 HIS A N 1
ATOM 661 C CA . HIS A 1 89 ? 21.310 -4.255 -18.683 1.00 80.12 89 HIS A CA 1
ATOM 662 C C . HIS A 1 89 ? 22.110 -4.798 -19.883 1.00 80.12 89 HIS A C 1
ATOM 664 O O . HIS A 1 89 ? 22.954 -4.088 -20.425 1.00 80.12 89 HIS A O 1
ATOM 670 N N . ARG A 1 90 ? 21.851 -6.031 -20.332 1.00 82.06 90 ARG A N 1
ATOM 671 C CA . ARG A 1 90 ? 22.440 -6.628 -21.542 1.00 82.06 90 ARG A CA 1
ATOM 672 C C . ARG A 1 90 ? 21.627 -6.413 -22.819 1.00 82.06 90 ARG A C 1
ATOM 674 O O . ARG A 1 90 ? 22.126 -6.708 -23.900 1.00 82.06 90 ARG A O 1
ATOM 681 N N . GLY A 1 91 ? 20.399 -5.917 -22.705 1.00 81.69 91 GLY A N 1
ATOM 682 C CA . GLY A 1 91 ? 19.485 -5.643 -23.816 1.00 81.69 91 GLY A CA 1
ATOM 683 C C . GLY A 1 91 ? 19.002 -4.194 -23.824 1.00 81.69 91 GLY A C 1
ATOM 684 O O . GLY A 1 91 ? 17.845 -3.945 -24.138 1.00 81.69 91 GLY A O 1
ATOM 685 N N . LEU A 1 92 ? 19.852 -3.236 -23.429 1.00 79.69 92 LEU A N 1
ATOM 686 C CA . LEU A 1 92 ? 19.450 -1.844 -23.169 1.00 79.69 92 LEU A CA 1
ATOM 687 C C . LEU A 1 92 ? 18.778 -1.144 -24.360 1.00 79.69 92 LEU A C 1
ATOM 689 O O . LEU A 1 92 ? 17.953 -0.266 -24.131 1.00 79.69 92 LEU A O 1
ATOM 693 N N . SER A 1 93 ? 19.113 -1.529 -25.595 1.00 85.06 93 SER A N 1
ATOM 694 C CA . SER A 1 93 ? 18.523 -0.981 -26.823 1.00 85.06 93 SER A CA 1
ATOM 695 C C . SER A 1 93 ? 17.225 -1.668 -27.258 1.00 85.06 93 SER A C 1
ATOM 697 O O . SER A 1 93 ? 16.502 -1.114 -28.081 1.00 85.06 93 SER A O 1
ATOM 699 N N . ASP A 1 94 ? 16.920 -2.856 -26.731 1.00 89.06 94 ASP A N 1
ATOM 700 C CA . ASP A 1 94 ? 15.677 -3.562 -27.032 1.00 89.06 94 ASP A CA 1
ATOM 701 C C . ASP A 1 94 ? 14.562 -3.042 -26.119 1.00 89.06 94 ASP A C 1
ATOM 703 O O . ASP A 1 94 ? 14.561 -3.262 -24.904 1.00 89.06 94 ASP A O 1
ATOM 707 N N . THR A 1 95 ? 13.615 -2.332 -26.726 1.00 92.31 95 THR A N 1
ATOM 708 C CA . THR A 1 95 ? 12.435 -1.769 -26.065 1.00 92.31 95 THR A CA 1
ATOM 709 C C . THR A 1 95 ? 11.167 -2.569 -26.346 1.00 92.31 95 THR A C 1
ATOM 711 O O . THR A 1 95 ? 10.098 -2.194 -25.877 1.00 92.31 95 THR A O 1
ATOM 714 N N . ALA A 1 96 ? 11.250 -3.693 -27.068 1.00 91.94 96 ALA A N 1
ATOM 715 C CA . ALA A 1 96 ? 10.075 -4.470 -27.462 1.00 91.94 96 ALA A CA 1
ATOM 716 C C . ALA A 1 96 ? 9.313 -5.069 -26.267 1.00 91.94 96 ALA A C 1
ATOM 718 O O . ALA A 1 96 ? 8.144 -5.419 -26.396 1.00 91.94 96 ALA A O 1
ATOM 719 N N . LEU A 1 97 ? 9.973 -5.195 -25.111 1.00 90.88 97 LEU A N 1
ATOM 720 C CA . LEU A 1 97 ? 9.370 -5.680 -23.865 1.00 90.88 97 LEU A CA 1
ATOM 721 C C . LEU A 1 97 ? 9.065 -4.564 -22.862 1.00 90.88 97 LEU A C 1
ATOM 723 O O . LEU A 1 97 ? 8.584 -4.854 -21.764 1.00 90.88 97 LEU A O 1
ATOM 727 N N . ASP A 1 98 ? 9.349 -3.309 -23.214 1.00 95.44 98 ASP A N 1
ATOM 728 C CA . ASP A 1 98 ? 9.097 -2.183 -22.330 1.00 95.44 98 ASP A CA 1
ATOM 729 C C . ASP A 1 98 ? 7.586 -2.056 -22.095 1.00 95.44 98 ASP A C 1
ATOM 731 O O . ASP A 1 98 ? 6.811 -1.767 -23.004 1.00 95.44 98 ASP A O 1
ATOM 735 N N . THR A 1 99 ? 7.155 -2.291 -20.857 1.00 96.81 99 THR A N 1
ATOM 736 C CA . THR A 1 99 ? 5.739 -2.266 -20.472 1.00 96.81 99 THR A CA 1
ATOM 737 C C . THR A 1 99 ? 5.562 -1.383 -19.255 1.00 96.81 99 THR A C 1
ATOM 739 O O . THR A 1 99 ? 6.114 -1.661 -18.192 1.00 96.81 99 THR A O 1
ATOM 742 N N . ILE A 1 100 ? 4.766 -0.325 -19.404 1.00 97.56 100 ILE A N 1
ATOM 743 C CA . ILE A 1 100 ? 4.444 0.610 -18.325 1.00 97.56 100 ILE A CA 1
ATOM 744 C C . ILE A 1 100 ? 3.033 0.309 -17.839 1.00 97.56 100 ILE A C 1
ATOM 746 O O . ILE A 1 100 ? 2.062 0.501 -18.568 1.00 97.56 100 ILE A O 1
ATOM 750 N N . VAL A 1 101 ? 2.921 -0.118 -16.585 1.00 97.31 101 VAL A N 1
ATOM 751 C CA . VAL A 1 101 ? 1.644 -0.335 -15.903 1.00 97.31 101 VAL A CA 1
ATOM 752 C C . VAL A 1 101 ? 1.462 0.775 -14.866 1.00 97.31 101 VAL A C 1
ATOM 754 O O . VAL A 1 101 ? 2.145 0.760 -13.838 1.00 97.31 101 VAL A O 1
ATOM 757 N N . PRO A 1 102 ? 0.591 1.773 -15.103 1.00 95.19 102 PRO A N 1
ATOM 758 C CA . PRO A 1 102 ? 0.372 2.861 -14.154 1.00 95.19 102 PRO A CA 1
ATOM 759 C C . PRO A 1 102 ? -0.141 2.343 -12.809 1.00 95.19 102 PRO A C 1
ATOM 761 O O . PRO A 1 102 ? -1.036 1.500 -12.766 1.00 95.19 102 PRO A O 1
ATOM 764 N N . ILE A 1 103 ? 0.384 2.890 -11.710 1.00 94.06 103 ILE A N 1
ATOM 765 C CA . ILE A 1 103 ? -0.108 2.601 -10.359 1.00 94.06 103 ILE A CA 1
ATOM 766 C C . ILE A 1 103 ? -0.577 3.884 -9.680 1.00 94.06 103 ILE A C 1
ATOM 768 O O . ILE A 1 103 ? -0.031 4.969 -9.890 1.00 94.06 103 ILE A O 1
ATOM 772 N N . LYS A 1 104 ? -1.608 3.751 -8.846 1.00 90.25 104 LYS A N 1
ATOM 773 C CA . LYS A 1 104 ? -2.223 4.863 -8.127 1.00 90.25 104 LYS A CA 1
ATOM 774 C C . LYS A 1 104 ? -2.168 4.595 -6.633 1.00 90.25 104 LYS A C 1
ATOM 776 O O . LYS A 1 104 ? -2.838 3.692 -6.147 1.00 90.25 104 LYS A O 1
ATOM 781 N N . PHE A 1 105 ? -1.445 5.439 -5.908 1.00 88.56 105 PHE A N 1
ATOM 782 C CA . PHE A 1 105 ? -1.568 5.528 -4.461 1.00 88.56 105 PHE A CA 1
ATOM 783 C C . PHE A 1 105 ? -2.591 6.606 -4.140 1.00 88.56 105 PHE A C 1
ATOM 785 O O . PHE A 1 105 ? -2.396 7.796 -4.417 1.00 88.56 105 PHE A O 1
ATOM 792 N N . LEU A 1 106 ? -3.732 6.170 -3.619 1.00 86.75 106 LEU A N 1
ATOM 793 C CA . LEU A 1 106 ? -4.765 7.079 -3.154 1.00 86.75 106 LEU A CA 1
ATOM 794 C C . LEU A 1 106 ? -4.268 7.829 -1.918 1.00 86.75 106 LEU A C 1
ATOM 796 O O . LEU A 1 106 ? -3.410 7.351 -1.180 1.00 86.75 106 LEU A O 1
ATOM 800 N N . ARG A 1 107 ? -4.788 9.038 -1.700 1.00 83.19 107 ARG A N 1
ATOM 801 C CA . ARG A 1 107 ? -4.411 9.805 -0.510 1.00 83.19 107 ARG A CA 1
ATOM 802 C C . ARG A 1 107 ? -4.959 9.097 0.722 1.00 83.19 107 ARG A C 1
ATOM 804 O O . ARG A 1 107 ? -6.123 8.703 0.719 1.00 83.19 107 ARG A O 1
ATOM 811 N N . SER A 1 108 ? -4.160 8.994 1.774 1.00 85.44 108 SER A N 1
ATOM 812 C CA . SER A 1 108 ? -4.658 8.495 3.049 1.00 85.44 108 SER A CA 1
ATOM 813 C C . SER A 1 108 ? -5.713 9.439 3.631 1.00 85.44 108 SER A C 1
ATOM 815 O O . SER A 1 108 ? -5.757 10.649 3.362 1.00 85.44 108 SER A O 1
ATOM 817 N N . GLN A 1 109 ? -6.584 8.855 4.437 1.00 88.38 109 GLN A N 1
ATOM 818 C CA . GLN A 1 109 ? -7.519 9.555 5.300 1.00 88.38 109 GLN A CA 1
ATOM 819 C C . GLN A 1 109 ? -7.390 8.957 6.703 1.00 88.38 109 GLN A C 1
ATOM 821 O O . GLN A 1 109 ? -7.066 7.781 6.850 1.00 88.38 109 GLN A O 1
ATOM 826 N N . ASP A 1 110 ? -7.612 9.774 7.725 1.00 90.44 110 ASP A N 1
ATOM 827 C CA . ASP A 1 110 ? -7.511 9.361 9.130 1.00 90.44 110 ASP A CA 1
ATOM 828 C C . ASP A 1 110 ? -8.656 9.994 9.925 1.00 90.44 110 ASP A C 1
ATOM 830 O O . ASP A 1 110 ? -9.312 10.920 9.445 1.00 90.44 110 ASP A O 1
ATOM 834 N N . LEU A 1 111 ? -8.890 9.510 11.137 1.00 88.75 111 LEU A N 1
ATOM 835 C CA . LEU A 1 111 ? -9.832 10.057 12.100 1.00 88.75 111 LEU A CA 1
ATOM 836 C C . LEU A 1 111 ? -9.055 10.724 13.236 1.00 88.75 111 LEU A C 1
ATOM 838 O O . LEU A 1 111 ? -8.255 10.076 13.923 1.00 88.75 111 LEU A O 1
ATOM 842 N N . ALA A 1 112 ? -9.346 12.004 13.470 1.00 86.06 112 ALA A N 1
ATOM 843 C CA . ALA A 1 112 ? -8.903 12.684 14.677 1.00 86.06 112 ALA A CA 1
ATOM 844 C C . ALA A 1 112 ? -9.629 12.059 15.876 1.00 86.06 112 ALA A C 1
ATOM 846 O O . ALA A 1 112 ? -10.849 12.160 15.998 1.00 86.06 112 ALA A O 1
ATOM 847 N N . LEU A 1 113 ? -8.880 11.364 16.735 1.00 82.19 113 LEU A N 1
ATOM 848 C CA . LEU A 1 113 ? -9.443 10.749 17.942 1.00 82.19 113 LEU A CA 1
ATOM 849 C C . LEU A 1 113 ? -9.744 11.790 19.029 1.00 82.19 113 LEU A C 1
ATOM 851 O O . LEU A 1 113 ? -10.546 11.540 19.936 1.00 82.19 113 LEU A O 1
ATOM 855 N N . ASP A 1 114 ? -9.124 12.962 18.915 1.00 79.00 114 ASP A N 1
ATOM 856 C CA . ASP A 1 114 ? -9.301 14.076 19.830 1.00 79.00 114 ASP A CA 1
ATOM 857 C C . ASP A 1 114 ? -10.757 14.550 19.816 1.00 79.00 114 ASP A C 1
ATOM 859 O O . ASP A 1 114 ? -11.366 14.790 18.774 1.00 79.00 114 ASP A O 1
ATOM 863 N N . GLY A 1 115 ? -11.350 14.657 21.003 1.00 75.50 115 GLY A N 1
ATOM 864 C CA . GLY A 1 115 ? -12.736 15.099 21.150 1.00 75.50 115 GLY A CA 1
ATOM 865 C C . GLY A 1 115 ? -13.804 14.032 20.873 1.00 75.50 115 GLY A C 1
ATOM 866 O O . GLY A 1 115 ? -14.992 14.346 21.012 1.00 75.50 115 GLY A O 1
ATOM 867 N N . LEU A 1 116 ? -13.428 12.779 20.569 1.00 84.56 116 LEU A N 1
ATOM 868 C CA . LEU A 1 116 ? -14.369 11.647 20.499 1.00 84.56 116 LEU A CA 1
ATOM 869 C C . LEU A 1 116 ? -14.833 11.154 21.879 1.00 84.56 116 LEU A C 1
ATOM 871 O O . LEU A 1 116 ? -15.773 10.372 21.963 1.00 84.56 116 LEU A O 1
ATOM 875 N N . GLY A 1 117 ? -14.176 11.581 22.963 1.00 84.12 117 GLY A N 1
ATOM 876 C CA . GLY A 1 117 ? -14.439 11.066 24.315 1.00 84.12 117 GLY A CA 1
ATOM 877 C C . GLY A 1 117 ? -13.899 9.648 24.549 1.00 84.12 117 GLY A C 1
ATOM 878 O O . GLY A 1 117 ? -14.164 9.040 25.586 1.00 84.12 117 GLY A O 1
ATOM 879 N N . LEU A 1 118 ? -13.127 9.123 23.595 1.00 88.25 118 LEU A N 1
ATOM 880 C CA . LEU A 1 118 ? -12.385 7.879 23.727 1.00 88.25 118 LEU A CA 1
ATOM 881 C C . LEU A 1 118 ? -11.119 8.099 24.554 1.00 88.25 118 LEU A C 1
ATOM 883 O O . LEU A 1 118 ? -10.434 9.112 24.418 1.00 88.25 118 LEU A O 1
ATOM 887 N N . LYS A 1 119 ? -10.779 7.124 25.397 1.00 91.06 119 LYS A N 1
ATOM 888 C CA . LYS A 1 119 ? -9.455 7.083 26.018 1.00 91.06 119 LYS A CA 1
ATOM 889 C C . LYS A 1 119 ? -8.411 6.687 24.973 1.00 91.06 119 LYS A C 1
ATOM 891 O O . LYS A 1 119 ? -8.737 6.063 23.961 1.00 91.06 119 LYS A O 1
ATOM 896 N N . LYS A 1 120 ? -7.149 7.012 25.262 1.00 91.75 120 LYS A N 1
ATOM 897 C CA . LYS A 1 120 ? -5.999 6.557 24.472 1.00 91.75 120 LYS A CA 1
ATOM 898 C C . LYS A 1 120 ? -5.959 5.032 24.353 1.00 91.75 120 LYS A C 1
ATOM 900 O O . LYS A 1 120 ? -6.457 4.328 25.233 1.00 91.75 120 LYS A O 1
ATOM 905 N N . ASP A 1 121 ? -5.321 4.547 23.299 1.00 93.31 121 ASP A N 1
ATOM 906 C CA . ASP A 1 121 ? -5.075 3.121 23.104 1.00 93.31 121 ASP A CA 1
ATOM 907 C C . ASP A 1 121 ? -4.354 2.491 24.316 1.00 93.31 121 ASP A C 1
ATOM 909 O O . ASP A 1 121 ? -3.540 3.133 24.989 1.00 93.31 121 ASP A O 1
ATOM 913 N N . GLY A 1 122 ? -4.730 1.259 24.654 1.00 94.44 122 GLY A N 1
ATOM 914 C CA . GLY A 1 122 ? -4.285 0.520 25.837 1.00 94.44 122 GLY A CA 1
ATOM 915 C C . GLY A 1 122 ? -4.887 0.992 27.169 1.00 94.44 122 GLY A C 1
ATOM 916 O O . GLY A 1 122 ? -4.561 0.447 28.228 1.00 94.44 122 GLY A O 1
ATOM 917 N N . ALA A 1 123 ? -5.760 2.004 27.169 1.00 95.75 123 ALA A N 1
ATOM 918 C CA . ALA A 1 123 ? -6.369 2.502 28.398 1.00 95.75 123 ALA A CA 1
ATOM 919 C C . ALA A 1 123 ? -7.400 1.534 28.999 1.00 95.75 123 ALA A C 1
ATOM 921 O O . ALA A 1 123 ? -7.908 0.614 28.356 1.00 95.75 123 ALA A O 1
ATOM 922 N N . LYS A 1 124 ? -7.731 1.783 30.272 1.00 96.94 124 LYS A N 1
ATOM 923 C CA . LYS A 1 124 ? -8.663 0.957 31.043 1.00 96.94 124 LYS A CA 1
ATOM 924 C C . LYS A 1 124 ? -10.093 1.494 31.003 1.00 96.94 124 LYS A C 1
ATOM 926 O O . LYS A 1 124 ? -10.304 2.696 31.195 1.00 96.94 124 LYS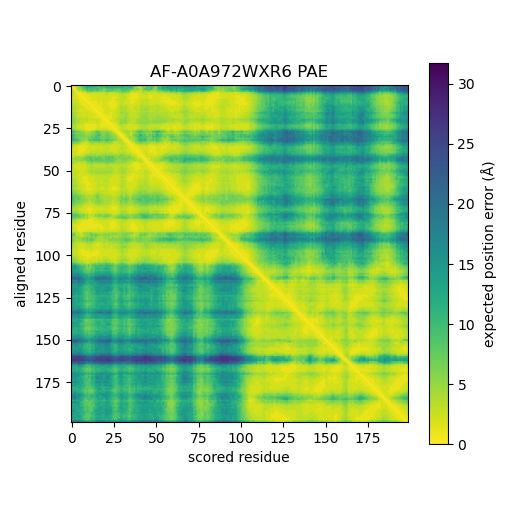 A O 1
ATOM 931 N N . TYR A 1 125 ? -11.061 0.595 30.872 1.00 96.94 125 TYR A N 1
ATOM 932 C CA . TYR A 1 125 ? -12.486 0.849 31.104 1.00 96.94 125 TYR A CA 1
ATOM 933 C C . TYR A 1 125 ? -13.031 -0.084 32.183 1.00 96.94 125 TYR A C 1
ATOM 935 O O . TYR A 1 125 ? -12.486 -1.160 32.409 1.00 96.94 125 TYR A O 1
ATOM 943 N N . VAL A 1 126 ? -14.097 0.351 32.851 1.00 97.00 126 VAL A N 1
ATOM 944 C CA . VAL A 1 126 ? -14.784 -0.459 33.863 1.00 97.00 126 VAL A CA 1
ATOM 945 C C . VAL A 1 126 ? -15.831 -1.330 33.171 1.00 97.00 126 VAL A C 1
ATOM 947 O O . VAL A 1 126 ? -16.548 -0.845 32.289 1.00 97.00 126 VAL A O 1
ATOM 950 N N . ALA A 1 127 ? -15.939 -2.600 33.545 1.00 97.00 127 ALA A N 1
ATOM 951 C CA . ALA A 1 127 ? -17.008 -3.477 33.088 1.00 97.00 127 ALA A CA 1
ATOM 952 C C . ALA A 1 127 ? -18.384 -2.895 33.474 1.00 97.00 127 ALA A C 1
ATOM 954 O O . ALA A 1 127 ? -18.582 -2.366 34.561 1.00 97.00 127 ALA A O 1
ATOM 955 N N . GLY A 1 128 ? -19.335 -2.942 32.547 1.00 94.94 128 GLY A N 1
ATOM 956 C CA . GLY A 1 128 ? -20.640 -2.285 32.644 1.00 94.94 128 GLY A CA 1
ATOM 957 C C . GLY A 1 128 ? -20.662 -0.831 32.156 1.00 94.94 128 GLY A C 1
ATOM 958 O O . GLY A 1 128 ? -21.743 -0.305 31.894 1.00 94.94 128 GLY A O 1
ATOM 959 N N . SER A 1 129 ? -19.507 -0.177 31.977 1.00 95.94 129 SER A N 1
ATOM 960 C CA . SER A 1 129 ? -19.459 1.197 31.458 1.00 95.94 129 SER A CA 1
ATOM 961 C C . SER A 1 129 ? -19.744 1.272 29.954 1.00 95.94 129 SER A C 1
ATOM 963 O O . SER A 1 129 ? -19.684 0.279 29.219 1.00 95.94 129 SER A O 1
ATOM 965 N N . SER A 1 130 ? -20.050 2.479 29.474 1.00 94.38 130 SER A N 1
ATOM 966 C CA . SER A 1 130 ? -20.231 2.737 28.047 1.00 94.38 130 SER A CA 1
ATOM 967 C C . SER A 1 130 ? -19.723 4.114 27.641 1.00 94.38 130 SER A C 1
ATOM 969 O O . SER A 1 130 ? -19.606 5.015 28.469 1.00 94.38 130 SER A O 1
ATOM 971 N N . VAL A 1 131 ? -19.411 4.257 26.356 1.00 92.56 131 VAL A N 1
ATOM 972 C CA . VAL A 1 131 ? -19.050 5.530 25.727 1.00 92.56 131 VAL A CA 1
ATOM 973 C C . VAL A 1 131 ? -19.914 5.708 24.492 1.00 92.56 131 VAL A C 1
ATOM 975 O O . VAL A 1 131 ? -19.993 4.801 23.665 1.00 92.56 131 VAL A O 1
ATOM 978 N N . SER A 1 132 ? -20.540 6.874 24.366 1.00 90.75 132 SER A N 1
ATOM 979 C CA . SER A 1 132 ? -21.324 7.251 23.193 1.00 90.75 132 SER A CA 1
ATOM 980 C C . SER A 1 132 ? -20.601 8.336 22.406 1.00 90.75 132 SER A C 1
ATOM 982 O O . SER A 1 132 ? -20.148 9.327 22.974 1.00 90.75 132 SER A O 1
ATOM 984 N N . ILE A 1 133 ? -20.520 8.149 21.094 1.00 89.12 133 ILE A N 1
ATOM 985 C CA . ILE A 1 133 ? -19.854 9.041 20.150 1.00 89.12 133 ILE A CA 1
ATOM 986 C C . ILE A 1 133 ? -20.906 9.555 19.167 1.00 89.12 133 ILE A C 1
ATOM 988 O O . ILE A 1 133 ? -21.683 8.780 18.599 1.00 89.12 133 ILE A O 1
ATOM 992 N N . SER A 1 134 ? -20.946 10.874 18.973 1.00 85.19 134 SER A N 1
ATOM 993 C CA . SER A 1 134 ? -21.883 11.504 18.045 1.00 85.19 134 SER A CA 1
ATOM 994 C C . SER A 1 134 ? -21.490 11.249 16.590 1.00 85.19 134 SER A C 1
ATOM 996 O O . SER A 1 134 ? -20.311 11.280 16.235 1.00 85.19 134 SER A O 1
ATOM 998 N N . ALA A 1 135 ? -22.497 11.090 15.730 1.00 78.31 135 ALA A N 1
ATOM 999 C CA . ALA A 1 135 ? -22.311 10.852 14.299 1.00 78.31 135 ALA A CA 1
ATOM 1000 C C . ALA A 1 135 ? -21.458 11.913 13.609 1.00 78.31 135 ALA A C 1
ATOM 1002 O O . ALA A 1 135 ? -20.565 11.597 12.832 1.00 78.31 135 ALA A O 1
ATOM 1003 N N . SER A 1 136 ? -21.695 13.177 13.959 1.00 84.00 136 SER A N 1
ATOM 1004 C CA . SER A 1 136 ? -20.986 14.332 13.406 1.00 84.00 136 SER A CA 1
ATOM 1005 C C . SER A 1 136 ? -19.480 14.324 13.663 1.00 84.00 136 SER A C 1
ATOM 1007 O O . SER A 1 136 ? -18.751 15.016 12.963 1.00 84.00 136 SER A O 1
ATOM 1009 N N . LYS A 1 137 ? -19.011 13.568 14.662 1.00 86.00 137 LYS A N 1
ATOM 1010 C CA . LYS A 1 137 ? -17.589 13.461 15.001 1.00 86.00 137 LYS A CA 1
ATOM 1011 C C . LYS A 1 137 ? -16.919 12.241 14.373 1.00 86.00 137 LYS A C 1
ATOM 1013 O O . LYS A 1 137 ? -15.699 12.213 14.269 1.00 86.00 137 LYS A O 1
ATOM 1018 N N . LEU A 1 138 ? -17.690 11.243 13.942 1.00 88.12 138 LEU A N 1
ATOM 1019 C CA . LEU A 1 138 ? -17.180 10.036 13.287 1.00 88.12 138 LEU A CA 1
ATOM 1020 C C . LEU A 1 138 ? -17.050 10.255 11.785 1.00 88.12 138 LEU A C 1
ATOM 1022 O O . LEU A 1 138 ? -17.654 9.567 10.964 1.00 88.12 138 LEU A O 1
ATOM 1026 N N . VAL A 1 139 ? -16.236 11.247 11.448 1.00 89.75 139 VAL A N 1
ATOM 1027 C CA . VAL A 1 139 ? -15.883 11.594 10.080 1.00 89.75 139 VAL A CA 1
ATOM 1028 C C . VAL A 1 139 ? -14.371 11.697 9.963 1.00 89.75 139 VAL A C 1
ATOM 1030 O O . VAL A 1 139 ? -13.702 12.232 10.846 1.00 89.75 139 VAL A O 1
ATOM 1033 N N . THR A 1 140 ? -13.808 11.173 8.880 1.00 90.94 140 THR A N 1
ATOM 1034 C CA . THR A 1 140 ? -12.372 11.304 8.625 1.00 90.94 140 THR A CA 1
ATOM 1035 C C . THR A 1 140 ? -11.993 12.765 8.380 1.00 90.94 140 THR A C 1
ATOM 1037 O O . THR A 1 140 ? -12.835 13.616 8.089 1.00 90.94 140 THR A O 1
ATOM 1040 N N . THR A 1 141 ? -10.693 13.056 8.368 1.00 89.19 141 THR A N 1
ATOM 1041 C CA . THR A 1 141 ? -10.118 14.342 7.934 1.00 89.19 141 THR A CA 1
ATOM 1042 C C . THR A 1 141 ? -10.484 14.722 6.494 1.00 89.19 141 THR A C 1
ATOM 1044 O O . THR A 1 141 ? -10.180 15.830 6.050 1.00 89.19 141 THR A O 1
ATOM 1047 N N . LYS A 1 142 ? -11.122 13.811 5.746 1.00 88.81 142 LYS A N 1
ATOM 1048 C CA . LYS A 1 142 ? -11.635 13.997 4.383 1.00 88.81 142 LYS A CA 1
ATOM 1049 C C . LYS A 1 142 ? -13.167 13.924 4.310 1.00 88.81 142 LYS A C 1
ATOM 1051 O O . LYS A 1 142 ? -13.718 13.792 3.219 1.00 88.81 142 LYS A O 1
ATOM 1056 N N . GLY A 1 143 ? -13.848 14.006 5.454 1.00 88.56 143 GLY A N 1
ATOM 1057 C CA . GLY A 1 143 ? -15.306 14.046 5.557 1.00 88.56 143 GLY A CA 1
ATOM 1058 C C . GLY A 1 143 ? -16.004 12.710 5.300 1.00 88.56 143 GLY A C 1
ATOM 1059 O O . GLY A 1 143 ? -17.205 12.706 5.053 1.00 88.56 143 GLY A O 1
ATOM 1060 N N . GLN A 1 144 ? -15.283 11.583 5.323 1.00 88.94 144 GLN A N 1
ATOM 1061 C CA . GLN A 1 144 ? -15.900 10.273 5.108 1.00 88.94 144 GLN A CA 1
ATOM 1062 C C . GLN A 1 144 ? -16.484 9.719 6.405 1.00 88.94 144 GLN A C 1
ATOM 1064 O O . GLN A 1 144 ? -15.787 9.756 7.420 1.00 88.94 144 GLN A O 1
ATOM 1069 N N . PRO A 1 145 ? -17.711 9.170 6.394 1.00 89.75 145 PRO A N 1
ATOM 1070 C CA . PRO A 1 145 ? -18.278 8.509 7.563 1.00 89.75 145 PRO A CA 1
ATOM 1071 C C . PRO A 1 145 ? -17.401 7.349 8.044 1.00 89.75 145 PRO A C 1
ATOM 1073 O O . PRO A 1 145 ? -16.924 6.544 7.240 1.00 89.75 145 PRO A O 1
ATOM 1076 N N . VAL A 1 146 ? -17.227 7.249 9.361 1.00 90.50 146 VAL A N 1
ATOM 1077 C CA . VAL A 1 146 ? -16.495 6.163 10.017 1.00 90.50 146 VAL A CA 1
ATOM 1078 C C . VAL A 1 146 ? -17.475 5.195 10.670 1.00 90.50 146 VAL A C 1
ATOM 1080 O O . VAL A 1 146 ? -18.327 5.585 11.465 1.00 90.50 146 VAL A O 1
ATOM 1083 N N . VAL A 1 147 ? -17.311 3.911 10.370 1.00 89.62 147 VAL A N 1
ATOM 1084 C CA . VAL A 1 147 ? -18.015 2.800 11.009 1.00 89.62 147 VAL A CA 1
ATOM 1085 C C . VAL A 1 147 ? -17.161 2.244 12.143 1.00 89.62 147 VAL A C 1
ATOM 1087 O O . VAL A 1 147 ? -15.955 2.067 11.986 1.00 89.62 147 VAL A O 1
ATOM 1090 N N . VAL A 1 148 ? -17.786 1.940 13.280 1.00 90.75 148 VAL A N 1
ATOM 1091 C CA . VAL A 1 148 ? -17.111 1.392 14.463 1.00 90.75 148 VAL A CA 1
ATOM 1092 C C . VAL A 1 148 ? -17.592 -0.033 14.731 1.00 90.75 148 VAL A C 1
ATOM 1094 O O . VAL A 1 148 ? -18.785 -0.278 14.928 1.00 90.75 148 VAL A O 1
ATOM 1097 N N . SER A 1 149 ? -16.669 -0.989 14.786 1.00 91.06 149 SER A N 1
ATOM 1098 C CA . SER A 1 149 ? -16.974 -2.398 15.056 1.00 91.06 149 SER A CA 1
ATOM 1099 C C . SER A 1 149 ? -16.108 -2.958 16.179 1.00 91.06 149 SER A C 1
ATOM 1101 O O . SER A 1 149 ? -14.982 -2.520 16.374 1.00 91.06 149 SER A O 1
ATOM 1103 N N . SER A 1 150 ? -16.635 -3.928 16.923 1.00 92.44 150 SER A N 1
ATOM 1104 C CA . SER A 1 150 ? -15.886 -4.701 17.928 1.00 92.44 150 SER A CA 1
ATOM 1105 C C . SER A 1 150 ? -16.051 -6.207 17.712 1.00 92.44 150 SER A C 1
ATOM 1107 O O . SER A 1 150 ? -16.117 -6.987 18.664 1.00 92.44 150 SER A O 1
ATOM 1109 N N . SER A 1 151 ? -16.203 -6.617 16.448 1.00 88.00 151 SER A N 1
ATOM 1110 C CA . SER A 1 151 ? -16.608 -7.972 16.054 1.00 88.00 151 SER A CA 1
ATOM 1111 C C . SER A 1 151 ? -15.690 -9.053 16.622 1.00 88.00 151 SER A C 1
ATOM 1113 O O . SER A 1 151 ? -16.181 -10.078 17.088 1.00 88.00 151 SER A O 1
ATOM 1115 N N . GLU A 1 152 ? -14.383 -8.793 16.658 1.00 88.00 152 GLU A N 1
ATOM 1116 C CA . GLU A 1 152 ? -13.365 -9.730 17.150 1.00 88.00 152 GLU A CA 1
ATOM 1117 C C . GLU A 1 152 ? -13.456 -9.981 18.662 1.00 88.00 152 GLU A C 1
ATOM 1119 O O . GLU A 1 152 ? -13.155 -11.073 19.134 1.00 88.00 152 GLU A O 1
ATOM 1124 N N . THR A 1 153 ? -13.923 -8.998 19.437 1.00 92.31 153 THR A N 1
ATOM 1125 C CA . THR A 1 153 ? -14.002 -9.075 20.906 1.00 92.31 153 THR A CA 1
ATOM 1126 C C . THR A 1 153 ? -15.420 -8.820 21.410 1.00 92.31 153 THR A C 1
ATOM 1128 O O . THR A 1 153 ? -15.624 -8.228 22.474 1.00 92.31 153 THR A O 1
ATOM 1131 N N . ARG A 1 154 ? -16.431 -9.264 20.649 1.00 92.56 154 ARG A N 1
ATOM 1132 C CA . ARG A 1 154 ? -17.853 -8.968 20.906 1.00 92.56 154 ARG A CA 1
ATOM 1133 C C . ARG A 1 154 ? -18.355 -9.457 22.274 1.00 92.56 154 ARG A C 1
ATOM 1135 O O . ARG A 1 154 ? -19.320 -8.923 22.829 1.00 92.56 154 ARG A O 1
ATOM 1142 N N . SER A 1 155 ? -17.708 -10.485 22.823 1.00 94.00 155 SER A N 1
ATOM 1143 C CA . SER A 1 155 ? -17.966 -11.019 24.166 1.00 94.00 155 SER A CA 1
ATOM 1144 C C . SER A 1 155 ? -17.502 -10.078 25.287 1.00 94.00 155 SER A C 1
ATOM 1146 O O . SER A 1 155 ? -18.102 -10.089 26.364 1.00 94.00 155 SER A O 1
ATOM 1148 N N . ILE A 1 156 ? -16.486 -9.249 25.024 1.00 97.00 156 ILE A N 1
ATOM 1149 C CA . ILE A 1 156 ? -15.892 -8.285 25.959 1.00 97.00 156 ILE A CA 1
ATOM 1150 C C . ILE A 1 156 ? -16.540 -6.912 25.799 1.00 97.00 156 ILE A C 1
ATOM 1152 O O . ILE A 1 156 ? -16.916 -6.289 26.791 1.00 97.00 156 ILE A O 1
ATOM 1156 N N . CYS A 1 157 ? -16.733 -6.450 24.563 1.00 95.88 157 CYS A N 1
ATOM 1157 C CA . CYS A 1 157 ? -17.380 -5.177 24.274 1.00 95.88 157 CYS A CA 1
ATOM 1158 C C . CYS A 1 157 ? -18.207 -5.224 22.989 1.00 95.88 157 CYS A C 1
ATOM 1160 O O . CYS A 1 157 ? -17.877 -5.931 22.043 1.00 95.88 157 CYS A O 1
ATOM 1162 N N . THR A 1 158 ? -19.289 -4.453 22.935 1.00 94.88 158 THR A N 1
ATOM 1163 C CA . THR A 1 158 ? -20.168 -4.377 21.759 1.00 94.88 158 THR A CA 1
ATOM 1164 C C . THR A 1 158 ? -20.296 -2.946 21.280 1.00 94.88 158 THR A C 1
ATOM 1166 O O . THR A 1 158 ? -20.561 -2.064 22.097 1.00 94.88 158 THR A O 1
ATOM 1169 N N . THR A 1 159 ? -20.203 -2.735 19.972 1.00 91.50 159 THR A N 1
ATOM 1170 C CA . THR A 1 159 ? -20.595 -1.484 19.324 1.00 91.50 159 THR A CA 1
ATOM 1171 C C . THR A 1 159 ? -22.033 -1.585 18.815 1.00 91.50 159 THR A C 1
ATOM 1173 O O . THR A 1 159 ? -22.456 -2.623 18.303 1.00 91.50 159 THR A O 1
ATOM 1176 N N . THR A 1 160 ? -22.815 -0.522 18.983 1.00 84.94 160 THR A N 1
ATOM 1177 C CA . THR A 1 160 ? -24.173 -0.413 18.429 1.00 84.94 160 THR A CA 1
ATOM 1178 C C . THR A 1 160 ? -24.375 0.938 17.765 1.00 84.94 160 THR A C 1
ATOM 1180 O O . THR A 1 160 ? -23.907 1.941 18.303 1.00 84.94 160 THR A O 1
ATOM 1183 N N . GLY A 1 161 ? -25.139 0.940 16.670 1.00 70.44 161 GLY A N 1
ATOM 1184 C CA . GLY A 1 161 ? -25.500 2.121 15.886 1.00 70.44 161 GLY A CA 1
ATOM 1185 C C . GLY A 1 161 ? -24.745 2.209 14.555 1.00 70.44 161 GLY A C 1
ATOM 1186 O O . GLY A 1 161 ? -23.742 1.530 14.359 1.00 70.44 161 GLY A O 1
ATOM 1187 N N . THR A 1 162 ? -25.294 2.973 13.608 1.00 62.44 162 THR A N 1
ATOM 1188 C CA . THR A 1 162 ? -24.746 3.160 12.248 1.00 62.44 162 THR A CA 1
ATOM 1189 C C . THR A 1 162 ? -24.324 4.603 11.981 1.00 62.44 162 THR A C 1
ATOM 1191 O O . THR A 1 162 ? -23.459 4.840 11.144 1.00 62.44 162 THR A O 1
ATOM 1194 N N . SER A 1 163 ? -24.925 5.555 12.699 1.00 58.62 163 SER A N 1
ATOM 1195 C CA . SER A 1 163 ? -24.639 6.986 12.625 1.00 58.62 163 SER A CA 1
ATOM 1196 C C . SER A 1 163 ? -24.078 7.495 13.952 1.00 58.62 163 SER A C 1
ATOM 1198 O O . SER A 1 163 ? -22.975 8.013 13.961 1.00 58.62 163 SER A O 1
ATOM 1200 N N . SER A 1 164 ? -24.746 7.300 15.090 1.00 69.88 164 SER A N 1
ATOM 1201 C CA . SER A 1 164 ? -24.142 7.443 16.426 1.00 69.88 164 SER A CA 1
ATOM 1202 C C . SER A 1 164 ? -23.684 6.081 16.935 1.00 69.88 164 SER A C 1
ATOM 1204 O O . SER A 1 164 ? -24.367 5.084 16.713 1.00 69.88 164 SER A O 1
ATOM 1206 N N . PHE A 1 165 ? -22.539 6.020 17.615 1.00 85.12 165 PHE A N 1
ATOM 1207 C CA . PHE A 1 165 ? -21.997 4.751 18.100 1.00 85.12 165 PHE A CA 1
ATOM 1208 C C . PHE A 1 165 ? -21.916 4.738 19.614 1.00 85.12 165 PHE A C 1
ATOM 1210 O O . PHE A 1 165 ? -21.351 5.643 20.221 1.00 85.12 165 PHE A O 1
ATOM 1217 N N . THR A 1 166 ? -22.426 3.671 20.219 1.00 91.31 166 THR A N 1
ATOM 1218 C CA . THR A 1 166 ? -22.186 3.372 21.630 1.00 91.31 166 THR A CA 1
ATOM 1219 C C . THR A 1 166 ? -21.318 2.133 21.736 1.00 91.31 166 THR A C 1
ATOM 1221 O O . THR A 1 166 ? -21.666 1.077 21.209 1.00 91.31 166 THR A O 1
ATOM 1224 N N . ILE A 1 167 ? -20.207 2.258 22.452 1.00 93.44 167 ILE A N 1
ATOM 1225 C CA . ILE A 1 167 ? -19.360 1.145 22.867 1.00 93.44 167 ILE A CA 1
ATOM 1226 C C . ILE A 1 167 ? -19.793 0.757 24.276 1.00 93.44 167 ILE A C 1
ATOM 1228 O O . ILE A 1 167 ? -19.722 1.575 25.191 1.00 93.44 167 ILE A O 1
ATOM 1232 N N . LYS A 1 168 ? -20.235 -0.485 24.461 1.00 95.56 168 LYS A N 1
ATOM 1233 C CA . LYS A 1 168 ? -20.561 -1.048 25.777 1.00 95.56 168 LYS A CA 1
ATOM 1234 C C . LYS A 1 168 ? -19.470 -2.024 26.188 1.00 95.56 168 LYS A C 1
ATOM 1236 O O . LYS A 1 168 ? -19.259 -3.015 25.492 1.00 95.56 168 LYS A O 1
ATOM 1241 N N . PHE A 1 169 ? -18.814 -1.775 27.316 1.00 96.69 169 PHE A N 1
ATOM 1242 C CA . PHE A 1 169 ? -17.803 -2.662 27.888 1.00 96.69 169 PHE A CA 1
ATOM 1243 C C . PHE A 1 169 ? -18.508 -3.653 28.813 1.00 96.69 169 PHE A C 1
ATOM 1245 O O . PHE A 1 169 ? -18.981 -3.279 29.875 1.00 96.69 169 PHE A O 1
ATOM 1252 N N . ARG A 1 170 ? -18.672 -4.906 28.390 1.00 95.94 170 ARG A N 1
ATOM 1253 C CA . ARG A 1 170 ? -19.583 -5.871 29.028 1.00 95.94 170 ARG A CA 1
ATOM 1254 C C . ARG A 1 170 ? -18.911 -6.721 30.096 1.00 95.94 170 ARG A C 1
ATOM 1256 O O . ARG A 1 170 ? -19.541 -7.030 31.100 1.00 95.94 170 ARG A O 1
ATOM 1263 N N . LYS A 1 171 ? -17.678 -7.156 29.843 1.00 95.50 171 LYS A N 1
ATOM 1264 C CA . LYS A 1 171 ? -16.947 -8.114 30.683 1.00 95.50 171 LYS A CA 1
ATOM 1265 C C . LYS A 1 171 ? -15.476 -7.735 30.752 1.00 95.50 171 LYS A C 1
ATOM 1267 O O . LYS A 1 171 ? -14.980 -7.090 29.834 1.00 95.50 171 LYS A O 1
ATOM 1272 N N . ALA A 1 172 ? -14.794 -8.162 31.811 1.00 96.81 172 ALA A N 1
ATOM 1273 C CA . ALA A 1 172 ? -13.350 -8.010 31.918 1.00 96.81 172 ALA A CA 1
ATOM 1274 C C . ALA A 1 172 ? -12.631 -8.760 30.782 1.00 96.81 172 ALA A C 1
ATOM 1276 O O . ALA A 1 172 ? -13.043 -9.856 30.399 1.00 96.81 172 ALA A O 1
ATOM 1277 N N . GLY A 1 173 ? -11.571 -8.164 30.240 1.00 96.56 173 GLY A N 1
ATOM 1278 C CA . GLY A 1 173 ? -10.822 -8.702 29.104 1.00 96.56 173 GLY A CA 1
ATOM 1279 C C . GLY A 1 173 ? -10.298 -7.616 28.168 1.00 96.56 173 GLY A C 1
ATOM 1280 O O . GLY A 1 173 ? -10.363 -6.425 28.472 1.00 96.56 173 GLY A O 1
ATOM 1281 N N . ILE A 1 174 ? -9.776 -8.032 27.016 1.00 97.62 174 ILE A N 1
ATOM 1282 C CA . ILE A 1 174 ? -9.294 -7.117 25.977 1.00 97.62 174 ILE A CA 1
ATOM 1283 C C . ILE A 1 174 ? -10.442 -6.813 25.012 1.00 97.62 174 ILE A C 1
ATOM 1285 O O . ILE A 1 174 ? -11.040 -7.718 24.436 1.00 97.62 174 ILE A O 1
ATOM 1289 N N . CYS A 1 175 ? -10.758 -5.532 24.856 1.00 96.94 175 CYS A N 1
ATOM 1290 C CA . CYS A 1 175 ? -11.715 -5.027 23.881 1.00 96.94 175 CYS A CA 1
ATOM 1291 C C . CYS A 1 175 ? -10.948 -4.401 22.713 1.00 96.94 175 CYS A C 1
ATOM 1293 O O . CYS A 1 175 ? -10.243 -3.418 22.915 1.00 96.94 175 CYS A O 1
ATOM 1295 N N . SER A 1 176 ? -11.097 -4.953 21.513 1.00 96.69 176 SER A N 1
ATOM 1296 C CA . SER A 1 176 ? -10.571 -4.405 20.263 1.00 96.69 176 SER A CA 1
ATOM 1297 C C . SER A 1 176 ? -11.700 -3.711 19.507 1.00 96.69 176 SER A C 1
ATOM 1299 O O . SER A 1 176 ? -12.785 -4.274 19.325 1.00 96.69 176 SER A O 1
ATOM 1301 N N . ILE A 1 177 ? -11.463 -2.469 19.097 1.00 93.75 177 ILE A N 1
ATOM 1302 C CA . ILE A 1 177 ? -12.408 -1.659 18.337 1.00 93.75 177 ILE A CA 1
ATOM 1303 C C . ILE A 1 177 ? -11.758 -1.247 17.028 1.00 93.75 177 ILE A C 1
ATOM 1305 O O . ILE A 1 177 ? -10.742 -0.557 17.023 1.00 93.75 177 ILE A O 1
ATOM 1309 N N . THR A 1 178 ? -12.384 -1.616 15.920 1.00 93.56 178 THR A N 1
ATOM 1310 C CA . THR A 1 178 ? -11.963 -1.234 14.577 1.00 93.56 178 THR A CA 1
ATOM 1311 C C . THR A 1 178 ? -12.810 -0.073 14.079 1.00 93.56 178 THR A C 1
ATOM 1313 O O . THR A 1 178 ? -14.037 -0.165 13.987 1.00 93.56 178 THR A O 1
ATOM 1316 N N . LEU A 1 179 ? -12.132 1.014 13.734 1.00 91.56 179 LEU A N 1
ATOM 1317 C CA . LEU A 1 179 ? -12.650 2.183 13.044 1.00 91.56 179 LEU A CA 1
ATOM 1318 C C . LEU A 1 179 ? -12.369 2.020 11.551 1.00 91.56 179 LEU A C 1
ATOM 1320 O O . LEU A 1 179 ? -11.215 1.870 11.146 1.00 91.56 179 LEU A O 1
ATOM 1324 N N . PHE A 1 180 ? -13.419 2.062 10.743 1.00 92.12 180 PHE A N 1
ATOM 1325 C CA . PHE A 1 180 ? -13.349 1.835 9.307 1.00 92.12 180 PHE A CA 1
ATOM 1326 C C . PHE A 1 180 ? -13.956 3.002 8.536 1.00 92.12 180 PHE A C 1
ATOM 1328 O O . PHE A 1 180 ? -15.103 3.367 8.779 1.00 92.12 180 PHE A O 1
ATOM 1335 N N . ALA A 1 181 ? -13.227 3.541 7.562 1.00 92.12 181 ALA A N 1
ATOM 1336 C CA . ALA A 1 181 ? -13.804 4.400 6.532 1.00 92.12 181 ALA A CA 1
ATOM 1337 C C . ALA A 1 181 ? -13.546 3.783 5.162 1.00 92.12 181 ALA A C 1
ATOM 1339 O O . ALA A 1 181 ? -12.424 3.374 4.849 1.00 92.12 181 ALA A O 1
ATOM 1340 N N . LYS A 1 182 ? -14.589 3.735 4.334 1.00 90.50 182 LYS A N 1
ATOM 1341 C CA . LYS A 1 182 ? -14.495 3.177 2.986 1.00 90.50 182 LYS A CA 1
ATOM 1342 C C . LYS A 1 182 ? -13.523 4.005 2.136 1.00 90.50 182 LYS A C 1
ATOM 1344 O O . LYS A 1 182 ? -13.532 5.236 2.189 1.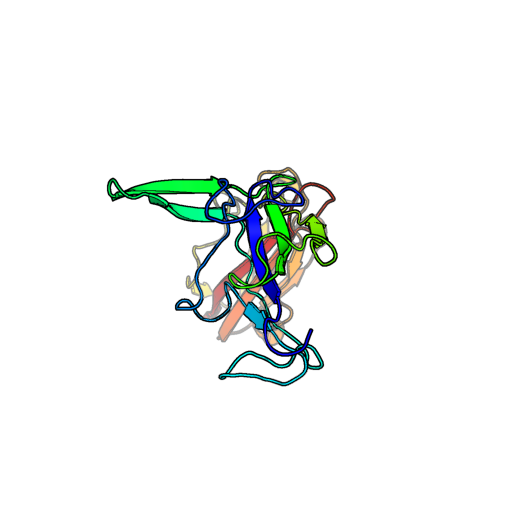00 90.50 182 LYS A O 1
ATOM 1349 N N . GLY A 1 183 ? -12.728 3.321 1.316 1.00 88.25 183 GLY A N 1
ATOM 1350 C CA . GLY A 1 183 ? -11.971 3.966 0.245 1.00 88.25 183 GLY A CA 1
ATOM 1351 C C . GLY A 1 183 ? -12.901 4.563 -0.817 1.00 88.25 183 GLY A C 1
ATOM 1352 O O . GLY A 1 183 ? -13.953 4.004 -1.137 1.00 88.25 183 GLY A O 1
ATOM 1353 N N . LEU A 1 184 ? -12.501 5.702 -1.372 1.00 84.75 184 LEU A N 1
ATOM 1354 C CA . LEU A 1 184 ? -13.151 6.356 -2.507 1.00 84.75 184 LEU A CA 1
ATOM 1355 C C . LEU A 1 184 ? -12.187 6.426 -3.693 1.00 84.75 184 LEU A C 1
ATOM 1357 O O . LEU A 1 184 ? -10.998 6.169 -3.560 1.00 84.75 184 LEU A O 1
ATOM 1361 N N . ASN A 1 185 ? -12.660 6.879 -4.854 1.00 81.31 185 ASN A N 1
ATOM 1362 C CA . ASN A 1 185 ? -11.830 7.017 -6.059 1.00 81.31 185 ASN A CA 1
ATOM 1363 C C . ASN A 1 185 ? -10.556 7.867 -5.858 1.00 81.31 185 ASN A C 1
ATOM 1365 O O . ASN A 1 185 ? -9.626 7.786 -6.663 1.00 81.31 185 ASN A O 1
ATOM 1369 N N . ASN A 1 186 ? -10.510 8.712 -4.826 1.00 84.50 186 ASN A N 1
ATOM 1370 C CA . ASN A 1 186 ? -9.421 9.633 -4.504 1.00 84.50 186 ASN A CA 1
ATOM 1371 C C . ASN A 1 186 ? -8.792 9.42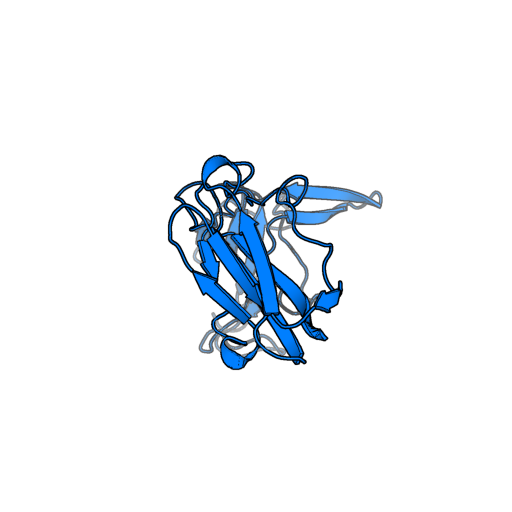5 -3.111 1.00 84.50 186 ASN A C 1
ATOM 1373 O O . ASN A 1 186 ? -7.750 10.034 -2.848 1.00 84.50 186 ASN A O 1
ATOM 1377 N N . PHE A 1 187 ? -9.376 8.579 -2.258 1.00 85.69 187 PHE A N 1
ATOM 1378 C CA . PHE A 1 187 ? -8.900 8.327 -0.897 1.00 85.69 187 PHE A CA 1
ATOM 1379 C C . PHE A 1 187 ? -8.787 6.835 -0.626 1.00 85.69 187 PHE A C 1
ATOM 1381 O O . PHE A 1 187 ? -9.702 6.082 -0.948 1.00 85.69 187 PHE A O 1
ATOM 1388 N N . ASP A 1 188 ? -7.684 6.424 -0.016 1.00 87.62 188 ASP A N 1
ATOM 1389 C CA . ASP A 1 188 ? -7.526 5.047 0.433 1.00 87.62 188 ASP A CA 1
ATOM 1390 C C . ASP A 1 188 ? -8.524 4.741 1.556 1.00 87.62 188 ASP A C 1
ATOM 1392 O O . ASP A 1 188 ? -9.044 5.652 2.206 1.00 87.62 188 ASP A O 1
ATOM 1396 N N . GLN A 1 189 ? -8.819 3.470 1.791 1.00 90.31 189 GLN A N 1
ATOM 1397 C CA . GLN A 1 189 ? -9.582 3.074 2.967 1.00 90.31 189 GLN A CA 1
ATOM 1398 C C . GLN A 1 189 ? -8.819 3.425 4.252 1.00 90.31 189 GLN A C 1
ATOM 1400 O O . GLN A 1 189 ? -7.591 3.410 4.294 1.00 90.31 189 GLN A O 1
ATOM 1405 N N . MET A 1 190 ? -9.554 3.715 5.322 1.00 92.44 190 MET A N 1
ATOM 1406 C CA . MET A 1 190 ? -8.982 3.837 6.662 1.00 92.44 190 MET A CA 1
ATOM 1407 C C . MET A 1 190 ? -9.365 2.606 7.466 1.00 92.44 190 MET A C 1
ATOM 1409 O O . MET A 1 190 ? -10.551 2.300 7.587 1.00 92.44 190 MET A O 1
ATOM 1413 N N . ILE A 1 191 ? -8.372 1.952 8.062 1.00 92.62 191 ILE A N 1
ATOM 1414 C CA . ILE A 1 191 ? -8.568 0.908 9.066 1.00 92.62 191 ILE A CA 1
ATOM 1415 C C . ILE A 1 191 ? -7.699 1.274 10.260 1.00 92.62 191 ILE A C 1
ATOM 1417 O O . ILE A 1 191 ? -6.481 1.373 10.137 1.00 92.62 191 ILE A O 1
ATOM 1421 N N . LYS A 1 192 ? -8.326 1.502 11.412 1.00 91.75 192 LYS A N 1
ATOM 1422 C CA . LYS A 1 192 ? -7.628 1.853 12.649 1.00 91.75 192 LYS A CA 1
ATOM 1423 C C . LYS A 1 192 ? -8.185 1.025 13.790 1.00 91.75 192 LYS A C 1
ATOM 1425 O O . LYS A 1 192 ? -9.379 1.088 14.066 1.00 91.75 192 LYS A O 1
ATOM 1430 N N . THR A 1 193 ? -7.323 0.266 14.449 1.00 94.12 193 THR A N 1
ATOM 1431 C CA . THR A 1 193 ? -7.701 -0.551 15.603 1.00 94.12 193 THR A CA 1
ATOM 1432 C C . THR A 1 193 ? -7.253 0.136 16.883 1.00 94.12 193 THR A C 1
ATOM 1434 O O . THR A 1 193 ? -6.126 0.615 16.968 1.00 94.12 193 THR A O 1
ATOM 1437 N N . ILE A 1 194 ? -8.148 0.196 17.866 1.00 93.69 194 ILE A N 1
ATOM 1438 C CA . ILE A 1 194 ? -7.875 0.685 19.216 1.00 93.69 194 ILE A CA 1
ATOM 1439 C C . ILE A 1 194 ? -8.200 -0.434 20.196 1.00 93.69 194 ILE A C 1
ATOM 1441 O O . ILE A 1 194 ? -9.261 -1.052 20.119 1.00 93.69 194 ILE A O 1
ATOM 1445 N N . THR A 1 195 ? -7.303 -0.664 21.142 1.00 96.44 195 THR A N 1
ATOM 1446 C CA . THR A 1 195 ? -7.410 -1.710 22.148 1.00 96.44 195 THR A CA 1
ATOM 1447 C C . THR A 1 195 ? -7.651 -1.106 23.529 1.00 96.44 195 THR A C 1
ATOM 1449 O O . THR A 1 195 ? -7.012 -0.142 23.942 1.00 96.44 195 THR A O 1
ATOM 1452 N N . TYR A 1 196 ? -8.555 -1.707 24.295 1.00 96.69 196 TYR A N 1
ATOM 1453 C CA . TYR A 1 196 ? -8.858 -1.321 25.667 1.00 96.69 196 TYR A CA 1
ATOM 1454 C C . TYR A 1 196 ? -8.800 -2.510 26.615 1.00 96.69 196 TYR A C 1
ATOM 1456 O O . TYR A 1 196 ? -9.184 -3.627 26.272 1.00 96.69 196 TYR A O 1
ATOM 1464 N N . ILE A 1 197 ? -8.378 -2.242 27.849 1.00 97.81 197 ILE A N 1
ATOM 1465 C CA . ILE A 1 197 ? -8.382 -3.219 28.939 1.00 97.81 197 ILE A CA 1
ATOM 1466 C C . ILE A 1 197 ? -9.643 -2.991 29.773 1.00 97.81 197 ILE A C 1
ATOM 1468 O O . ILE A 1 197 ? -9.761 -1.980 30.465 1.00 97.81 197 ILE A O 1
ATOM 1472 N N . VAL A 1 198 ? -10.584 -3.926 29.734 1.00 97.31 198 VAL A N 1
ATOM 1473 C CA . VAL A 1 198 ? -11.796 -3.875 30.557 1.00 97.31 198 VAL A CA 1
ATOM 1474 C C . VAL A 1 198 ? -11.536 -4.597 31.876 1.00 97.31 198 VAL A C 1
ATOM 1476 O O . VAL A 1 198 ? -11.047 -5.729 31.869 1.00 97.31 198 VAL A O 1
ATOM 1479 N N . LYS A 1 199 ? -11.843 -3.939 32.995 1.00 94.38 199 LYS A N 1
ATOM 1480 C CA . LYS A 1 199 ? -11.729 -4.485 34.352 1.00 94.38 199 LYS A CA 1
ATOM 1481 C C . LYS A 1 199 ? -13.061 -4.458 35.074 1.00 94.38 199 LYS A C 1
ATOM 1483 O O . LYS A 1 199 ? -13.747 -3.420 34.965 1.00 94.38 199 LYS A O 1
#

Mean predicted aligned error: 7.93 Å

Radius of gyration: 23.9 Å; Cα contacts (8 Å, |Δi|>4): 445; chains: 1; bounding box: 52×35×62 Å

Solvent-accessible surface area (backbone atoms only — not comparable to full-atom values): 10959 Å² total; per-residue (Å²): 82,65,77,62,23,31,34,40,29,44,18,51,70,70,54,84,70,55,38,69,93,70,70,43,47,54,43,67,39,87,87,37,86,40,28,30,45,51,29,9,64,64,37,46,96,78,29,44,48,60,85,53,93,80,77,74,61,83,65,64,49,46,72,47,66,51,100,83,72,50,78,45,79,47,70,21,40,69,71,36,23,22,43,36,32,32,45,22,90,86,36,68,86,52,47,91,63,46,41,79,45,81,41,66,40,51,45,80,48,51,64,71,61,78,89,52,81,64,75,63,72,68,35,79,45,51,45,70,39,71,49,74,34,60,39,89,65,38,35,28,82,76,70,44,64,44,45,67,40,16,79,93,20,48,82,19,19,42,52,46,69,86,60,45,40,36,41,37,31,62,30,63,41,65,29,46,37,40,40,36,26,80,54,53,103,65,29,35,58,30,80,47,77,42,42,31,38,28,79

Nearest PDB structures (foldseek):
  6cjz-assembly1_A  TM=5.275E-01  e=5.745E-02  Entamoeba histolytica
  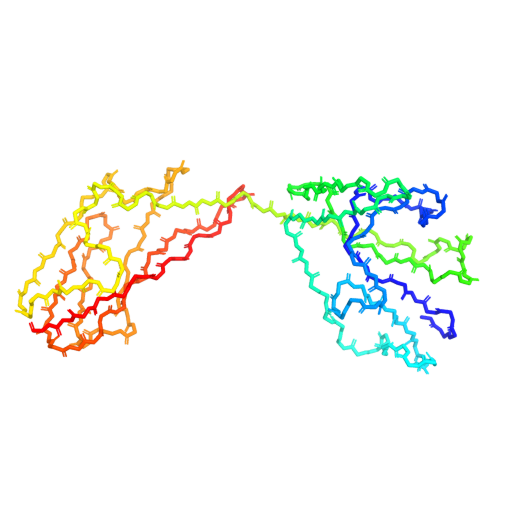8cka-assembly1_A  TM=5.586E-01  e=1.677E-01  Deinococcus radiodurans R1 = ATCC 13939 = DSM 20539
  7zgj-assembly1_B  TM=3.467E-01  e=5.163E-01  Homo sapiens
  6tda-assembly1_R  TM=3.675E-01  e=1.036E+00  Saccharomyces cerevisiae S288C
  6v92-assembly1_H  TM=3.517E-01  e=1.867E+00  Saccharomyces cerevisiae S288C

Secondary structure (DSSP, 8-state):
--SS-EEEEEEES--TT--GGGT-EES--TTSTTTEEEEETT-GGGPEETTS-------SEEEEE-TT--EEEEE-TTTTEEEEEEE-TTSTT--TT-EEEEE--PBP-----TTS-PPPTT-EE-TT-EEEE-GGG-B-TTS-B-EEE-GGGTTTEEEE-SSSEEEEE-SSEEEEEEEEE--BTTB--EEEEEEEEE-

pLDDT: mean 89.95, std 6.63, range [58.62, 97.81]